Protein AF-A0A3D5EKR5-F1 (afdb_monomer_lite)

Secondary structure (DSSP, 8-state):
--HHHHHHHHHHHHHTTTT-TT-S-EEEEEETTHHHHHHHHHHT-SS--SSEEEEEEES--SSBS-TTGGGHHHHTTT-SEEE------SSS-SSEEHHHHHHHHHHHTTTTSGGG---S-EEEEEETT-SSB-HHHHHHHHHH---S-EEEEEEE---S-HHHHHHHHGGGTTTTGGGEEEEETTTTT--TTB----TTTTTS-TT-TTTSTT-S--B-GGG--TT--HHHHHHHH--TTSEEEE---HHHHHHHTTTSEEEE--S-TTHHHHHHHHHHHHTT--

pLDDT: mean 89.74, std 10.97, range [46.72, 98.75]

Structure (mmCIF, N/CA/C/O backbone):
data_AF-A0A3D5EKR5-F1
#
_entry.id   AF-A0A3D5EKR5-F1
#
loop_
_atom_site.group_PDB
_atom_site.id
_atom_site.type_symbol
_atom_site.label_atom_id
_atom_site.label_alt_id
_atom_site.label_comp_id
_atom_site.label_asym_id
_atom_site.label_entity_id
_atom_site.label_seq_id
_atom_site.pdbx_PDB_ins_code
_atom_site.Cartn_x
_atom_site.Cartn_y
_atom_site.Cartn_z
_atom_site.occupancy
_atom_site.B_iso_or_equiv
_atom_site.auth_seq_id
_atom_site.auth_comp_id
_atom_site.auth_asym_id
_atom_site.auth_atom_id
_atom_site.pdbx_PDB_model_num
ATOM 1 N N . MET A 1 1 ? -18.867 -7.381 -10.997 1.00 87.69 1 MET A N 1
ATOM 2 C CA . MET A 1 1 ? -18.735 -7.545 -9.533 1.00 87.69 1 MET A CA 1
ATOM 3 C C . MET A 1 1 ? -18.694 -6.151 -8.934 1.00 87.69 1 MET A C 1
ATOM 5 O O . MET A 1 1 ? -17.881 -5.362 -9.387 1.00 87.69 1 MET A O 1
ATOM 9 N N . THR A 1 2 ? -19.575 -5.831 -7.990 1.00 95.81 2 THR A N 1
ATOM 10 C CA . THR A 1 2 ? -19.690 -4.485 -7.395 1.00 95.81 2 THR A CA 1
ATOM 11 C C . THR A 1 2 ? -18.919 -4.373 -6.083 1.00 95.81 2 THR A C 1
ATOM 13 O O . THR A 1 2 ? -18.703 -5.380 -5.404 1.00 95.81 2 THR A O 1
ATOM 16 N N . TYR A 1 3 ? -18.602 -3.151 -5.646 1.00 95.69 3 TYR A N 1
ATOM 17 C CA . TYR A 1 3 ? -17.949 -2.944 -4.348 1.00 95.69 3 TYR A CA 1
ATOM 18 C C . TYR A 1 3 ? -18.797 -3.445 -3.172 1.00 95.69 3 TYR A C 1
ATOM 20 O O . TYR A 1 3 ? -18.264 -3.858 -2.145 1.00 95.69 3 TYR A O 1
ATOM 28 N N . LYS A 1 4 ? -20.128 -3.465 -3.322 1.00 96.38 4 LYS A N 1
ATOM 29 C CA . LYS A 1 4 ? -21.042 -4.025 -2.316 1.00 96.38 4 LYS A CA 1
ATOM 30 C C . LYS A 1 4 ? -20.865 -5.535 -2.160 1.00 96.38 4 LYS A C 1
ATOM 32 O O . LYS A 1 4 ? -20.969 -6.035 -1.045 1.00 96.38 4 LYS A O 1
ATOM 37 N N . GLN A 1 5 ? -20.584 -6.250 -3.251 1.00 97.06 5 GLN A N 1
ATOM 38 C CA . GLN A 1 5 ? -20.297 -7.688 -3.208 1.00 97.06 5 GLN A CA 1
ATOM 39 C C . GLN A 1 5 ? -18.931 -7.959 -2.565 1.00 97.06 5 GLN A C 1
ATOM 41 O O . GLN A 1 5 ? -18.813 -8.880 -1.757 1.00 97.06 5 GLN A O 1
ATOM 46 N N . TRP A 1 6 ? -17.927 -7.117 -2.841 1.00 97.44 6 TRP A N 1
ATOM 47 C CA . TRP A 1 6 ? -16.639 -7.171 -2.141 1.00 97.44 6 TRP A CA 1
ATOM 48 C C . TRP A 1 6 ? -16.824 -6.966 -0.633 1.00 97.44 6 TRP A C 1
ATOM 50 O O . TRP A 1 6 ? -16.394 -7.803 0.153 1.00 97.44 6 TRP A O 1
ATOM 60 N N . LEU A 1 7 ? -17.566 -5.927 -0.230 1.00 96.50 7 LEU A N 1
ATOM 61 C CA . LEU A 1 7 ? -17.873 -5.657 1.178 1.00 96.50 7 LEU A CA 1
ATOM 62 C C . LEU A 1 7 ? -18.640 -6.794 1.852 1.00 96.50 7 LEU A C 1
ATOM 64 O O . LEU A 1 7 ? -18.353 -7.116 3.000 1.00 96.50 7 LEU A O 1
ATOM 68 N N . ALA A 1 8 ? -19.615 -7.398 1.169 1.00 95.88 8 ALA A N 1
ATOM 69 C CA . ALA A 1 8 ? -20.355 -8.539 1.705 1.00 95.88 8 ALA A CA 1
ATOM 70 C C . ALA A 1 8 ? -19.428 -9.734 1.980 1.00 95.88 8 ALA A C 1
ATOM 72 O O . ALA A 1 8 ? -19.541 -10.367 3.026 1.00 95.88 8 ALA A O 1
ATOM 73 N N . THR A 1 9 ? -18.474 -9.986 1.081 1.00 96.19 9 THR A N 1
ATOM 74 C CA . THR A 1 9 ? -17.482 -11.059 1.231 1.00 96.19 9 THR A CA 1
ATOM 75 C C . THR A 1 9 ? -16.519 -10.768 2.383 1.00 96.19 9 THR A C 1
ATOM 77 O O . THR A 1 9 ? -16.304 -11.627 3.232 1.00 96.19 9 THR A O 1
ATOM 80 N N . THR A 1 10 ? -16.002 -9.537 2.478 1.00 95.56 10 THR A N 1
ATOM 81 C CA . THR A 1 10 ? -15.150 -9.104 3.598 1.00 95.56 10 THR A CA 1
ATOM 82 C C . THR A 1 10 ? -15.876 -9.221 4.938 1.00 95.56 10 THR A C 1
ATOM 84 O O . THR A 1 10 ? -15.324 -9.767 5.886 1.00 95.56 10 THR A O 1
ATOM 87 N N . ARG A 1 11 ? -17.135 -8.770 5.006 1.00 94.06 11 ARG A N 1
ATOM 88 C CA . ARG A 1 11 ? -17.987 -8.890 6.199 1.00 94.06 11 ARG A CA 1
ATOM 89 C C . ARG A 1 11 ? -18.140 -10.332 6.645 1.00 94.06 11 ARG A C 1
ATOM 91 O O . ARG A 1 11 ? -18.016 -10.605 7.830 1.00 94.06 11 ARG A O 1
ATOM 98 N N . TYR A 1 12 ? -18.434 -11.226 5.704 1.00 94.00 12 TYR A N 1
ATOM 99 C CA . TYR A 1 12 ? -18.581 -12.644 5.998 1.00 94.00 12 TYR A CA 1
ATOM 100 C C . TYR A 1 12 ? -17.285 -13.223 6.573 1.00 94.00 12 TYR A C 1
ATOM 102 O O . TYR A 1 12 ? -17.325 -13.814 7.645 1.00 94.00 12 TYR A O 1
ATOM 110 N N . GLY A 1 13 ? -16.148 -12.979 5.911 1.00 93.50 13 GLY A N 1
ATOM 111 C CA . GLY A 1 13 ? -14.856 -13.511 6.345 1.00 93.50 13 GLY A CA 1
ATOM 112 C C . GLY A 1 13 ? -14.389 -12.987 7.703 1.00 93.50 13 GLY A C 1
ATOM 113 O O . GLY A 1 13 ? -13.784 -13.735 8.455 1.00 93.50 13 GLY A O 1
ATOM 114 N N . ILE A 1 14 ? -14.676 -11.728 8.049 1.00 93.75 14 ILE A N 1
ATOM 115 C CA . ILE A 1 14 ? -14.326 -11.185 9.372 1.00 93.75 14 ILE A CA 1
ATOM 116 C C . ILE A 1 14 ? -15.263 -11.754 10.445 1.00 93.75 14 ILE A C 1
ATOM 118 O O . ILE A 1 14 ? -14.805 -12.271 11.461 1.00 93.75 14 ILE A O 1
ATOM 122 N N . ARG A 1 15 ? -16.579 -11.718 10.206 1.00 91.62 15 ARG A N 1
ATOM 123 C CA . ARG A 1 15 ? -17.581 -12.140 11.197 1.00 91.62 15 ARG A CA 1
ATOM 124 C C . ARG A 1 15 ? -17.583 -13.629 11.476 1.00 91.62 15 ARG A C 1
ATOM 126 O O . ARG A 1 15 ? -17.973 -14.020 12.568 1.00 91.62 15 ARG A O 1
ATOM 133 N N . SER A 1 16 ? -17.156 -14.462 10.529 1.00 92.38 16 SER A N 1
ATOM 134 C CA . SER A 1 16 ? -17.080 -15.903 10.766 1.00 92.38 16 SER A CA 1
ATOM 135 C C . SER A 1 16 ? -16.150 -16.263 11.926 1.00 92.38 16 SER A C 1
ATOM 137 O O . SER A 1 16 ? -16.346 -17.310 12.525 1.00 92.38 16 SER A O 1
ATOM 139 N N . PHE A 1 17 ? -15.178 -15.410 12.274 1.00 93.19 17 PHE A N 1
ATOM 140 C CA . PHE A 1 17 ? -14.273 -15.646 13.403 1.00 93.19 17 PHE A CA 1
ATOM 141 C C . PHE A 1 17 ? -14.880 -15.309 14.772 1.00 93.19 17 PHE A C 1
ATOM 143 O O . PHE A 1 17 ? -14.448 -15.877 15.777 1.00 93.19 17 PHE A O 1
ATOM 150 N N . ASP A 1 18 ? -15.892 -14.434 14.837 1.00 87.62 18 ASP A N 1
ATOM 151 C CA . ASP A 1 18 ? -16.553 -14.090 16.106 1.00 87.62 18 ASP A CA 1
ATOM 152 C C . ASP A 1 18 ? -17.210 -15.322 16.758 1.00 87.62 18 ASP A C 1
ATOM 154 O O . ASP A 1 18 ? -17.247 -15.408 17.985 1.00 87.62 18 ASP A O 1
ATOM 158 N N . GLU A 1 19 ? -17.623 -16.304 15.951 1.00 86.81 19 GLU A N 1
ATOM 159 C CA . GLU A 1 19 ? -18.298 -17.538 16.383 1.00 86.81 19 GLU A CA 1
ATOM 160 C C . GLU A 1 19 ? -17.344 -18.734 16.616 1.00 86.81 19 GLU A C 1
ATOM 162 O O . GLU A 1 19 ? -17.805 -19.814 16.972 1.00 86.81 19 GLU A O 1
ATOM 167 N N . ILE A 1 20 ? -16.030 -18.586 16.393 1.00 93.06 20 ILE A N 1
ATOM 168 C CA . ILE A 1 20 ? -15.040 -19.670 16.576 1.00 93.06 20 ILE A CA 1
ATOM 169 C C . ILE A 1 20 ? -14.396 -19.542 17.956 1.00 93.06 20 ILE A C 1
ATOM 171 O O . ILE A 1 20 ? -13.564 -18.656 18.145 1.00 93.06 20 ILE A O 1
ATOM 175 N N . ASP A 1 21 ? -14.769 -20.387 18.916 1.00 92.19 21 ASP A N 1
ATOM 176 C CA . ASP A 1 21 ? -14.337 -20.286 20.322 1.00 92.19 21 ASP A CA 1
ATOM 177 C C . ASP A 1 21 ? -12.811 -20.288 20.509 1.00 92.19 21 ASP A C 1
ATOM 179 O O . ASP A 1 21 ? -12.310 -19.607 21.396 1.00 92.19 21 ASP A O 1
ATOM 183 N N . GLU A 1 22 ? -12.059 -20.971 19.644 1.00 95.69 22 GLU A N 1
ATOM 184 C CA . GLU A 1 22 ? -10.591 -21.039 19.687 1.00 95.69 22 GLU A CA 1
ATOM 185 C C . GLU A 1 22 ? -9.895 -19.744 19.240 1.00 95.69 22 GLU A C 1
ATOM 187 O O . GLU A 1 22 ? -8.672 -19.625 19.327 1.00 95.69 22 GLU A O 1
ATOM 192 N N . VAL A 1 23 ? -10.652 -18.778 18.718 1.00 94.88 23 VAL A N 1
ATOM 193 C CA . VAL A 1 23 ? -10.136 -17.461 18.350 1.00 94.88 23 VAL A CA 1
ATOM 194 C C . VAL A 1 23 ? -10.430 -16.495 19.485 1.00 94.88 23 VAL A C 1
ATOM 196 O O . VAL A 1 23 ? -11.584 -16.132 19.706 1.00 94.88 23 VAL A O 1
ATOM 199 N N . ASP A 1 24 ? -9.381 -16.029 20.157 1.00 92.75 24 ASP A N 1
ATOM 200 C CA . ASP A 1 24 ? -9.483 -15.009 21.208 1.00 92.75 24 ASP A CA 1
ATOM 201 C C . ASP A 1 24 ? -9.416 -13.583 20.633 1.00 92.75 24 ASP A C 1
ATOM 203 O O . ASP A 1 24 ? -10.168 -12.686 21.030 1.00 92.75 24 ASP A O 1
ATOM 207 N N . SER A 1 25 ? -8.539 -13.392 19.643 1.00 94.25 25 SER A N 1
ATOM 208 C CA . SER A 1 25 ? -8.232 -12.099 19.029 1.00 94.25 25 SER A CA 1
ATOM 209 C C . SER A 1 25 ? -8.033 -12.237 17.522 1.00 94.25 25 SER A C 1
ATOM 211 O O . SER A 1 25 ? -7.351 -13.138 17.040 1.00 94.25 25 SER A O 1
ATOM 213 N N . LEU A 1 26 ? -8.608 -11.299 16.774 1.00 95.62 26 LEU A N 1
ATOM 214 C CA . LEU A 1 26 ? -8.513 -11.185 15.327 1.00 95.62 26 LEU A CA 1
ATOM 215 C C . LEU A 1 26 ? -7.812 -9.875 14.959 1.00 95.62 26 LEU A C 1
ATOM 217 O O . LEU A 1 26 ? -8.276 -8.784 15.300 1.00 95.62 26 LEU A O 1
ATOM 221 N N . TYR A 1 27 ? -6.734 -9.987 14.189 1.00 96.56 27 TYR A N 1
ATOM 222 C CA . TYR A 1 27 ? -6.044 -8.862 13.564 1.00 96.56 27 TYR A CA 1
ATOM 223 C C . TYR A 1 27 ? -6.192 -8.988 12.052 1.00 96.56 27 TYR A C 1
ATOM 225 O O . TYR A 1 27 ? -5.860 -10.023 11.475 1.00 96.56 27 TYR A O 1
ATOM 233 N N . VAL A 1 28 ? -6.705 -7.947 11.397 1.00 97.56 28 VAL A N 1
ATOM 234 C CA . VAL A 1 28 ? -6.960 -7.996 9.952 1.00 97.56 28 VAL A CA 1
ATOM 235 C C . VAL A 1 28 ? -5.833 -7.295 9.209 1.00 97.56 28 VAL A C 1
ATOM 237 O O . VAL A 1 28 ? -5.688 -6.072 9.278 1.00 97.56 28 VAL A O 1
ATOM 240 N N . MET A 1 29 ? -5.053 -8.074 8.462 1.00 98.06 29 MET A N 1
ATOM 241 C CA . MET A 1 29 ? -4.091 -7.545 7.503 1.00 98.06 29 MET A CA 1
ATOM 242 C C . MET A 1 29 ? -4.763 -7.334 6.146 1.00 98.06 29 MET A C 1
ATOM 244 O O . MET A 1 29 ? -5.507 -8.180 5.656 1.00 98.06 29 MET A O 1
ATOM 248 N N . THR A 1 30 ? -4.499 -6.191 5.524 1.00 98.19 30 THR A N 1
ATOM 249 C CA . THR A 1 30 ? -5.056 -5.819 4.226 1.00 98.19 30 THR A CA 1
ATOM 250 C C . THR A 1 30 ? -3.964 -5.348 3.284 1.00 98.19 30 THR A C 1
ATOM 252 O O . THR A 1 30 ? -2.972 -4.756 3.707 1.00 98.19 30 THR A O 1
ATOM 255 N N . PHE A 1 31 ? -4.183 -5.568 1.991 1.00 97.81 31 PHE A N 1
ATOM 256 C CA . PHE A 1 31 ? -3.371 -5.004 0.924 1.00 97.81 31 PHE A CA 1
ATOM 257 C C . PHE A 1 31 ? -4.252 -4.162 -0.001 1.00 97.81 31 PHE A C 1
ATOM 259 O O . PHE A 1 31 ? -5.322 -4.617 -0.421 1.00 97.81 31 PHE A O 1
ATOM 266 N N . SER A 1 32 ? -3.813 -2.947 -0.335 1.00 96.88 32 SER A N 1
ATOM 267 C CA . SER A 1 32 ? -4.468 -2.083 -1.324 1.00 96.88 32 SER A CA 1
ATOM 268 C C . SER A 1 32 ? -5.970 -1.895 -1.057 1.00 96.88 32 SER A C 1
ATOM 270 O O . SER A 1 32 ? -6.351 -1.323 -0.032 1.00 96.88 32 SER A O 1
ATOM 272 N N . THR A 1 33 ? -6.837 -2.395 -1.945 1.00 97.31 33 THR A N 1
ATOM 273 C CA . THR A 1 33 ? -8.308 -2.321 -1.852 1.00 97.31 33 THR A CA 1
ATOM 274 C C . THR A 1 33 ? -8.875 -3.021 -0.608 1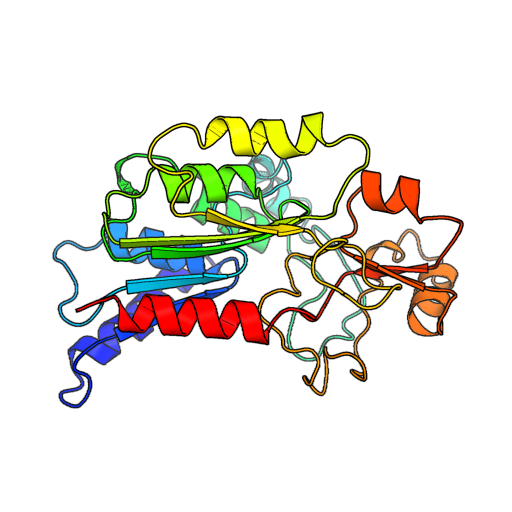.00 97.31 33 THR A C 1
ATOM 276 O O . THR A 1 33 ? -9.999 -2.735 -0.202 1.00 97.31 33 THR A O 1
ATOM 279 N N . GLY A 1 34 ? -8.108 -3.878 0.071 1.00 98.06 34 GLY A N 1
ATOM 280 C CA . GLY A 1 34 ? -8.514 -4.436 1.361 1.00 98.06 34 GLY A CA 1
ATOM 281 C C . GLY A 1 34 ? -8.719 -3.368 2.446 1.00 98.06 34 GLY A C 1
ATOM 282 O O . GLY A 1 34 ? -9.663 -3.472 3.228 1.00 98.06 34 GLY A O 1
ATOM 283 N N . ALA A 1 35 ? -7.903 -2.309 2.458 1.00 98.31 35 ALA A N 1
ATOM 284 C CA . ALA A 1 35 ? -8.009 -1.227 3.437 1.00 98.31 35 ALA A CA 1
ATOM 285 C C . ALA A 1 35 ? -9.382 -0.526 3.394 1.00 98.31 35 ALA A C 1
ATOM 287 O O . ALA A 1 35 ? -10.085 -0.527 4.407 1.00 98.31 35 ALA A O 1
ATOM 288 N N . PRO A 1 36 ? -9.846 0.013 2.248 1.00 98.12 36 PRO A N 1
ATOM 289 C CA . PRO A 1 36 ? -11.154 0.648 2.189 1.00 98.12 36 PRO A CA 1
ATOM 290 C C . PRO A 1 36 ? -12.316 -0.329 2.437 1.00 98.12 36 PRO A C 1
ATOM 292 O O . PRO A 1 36 ? -13.359 0.101 2.934 1.00 98.12 36 PRO A O 1
ATOM 295 N N . LEU A 1 37 ? -12.157 -1.632 2.162 1.00 98.38 37 LEU A N 1
ATOM 296 C CA . LEU A 1 37 ? -13.153 -2.648 2.529 1.00 98.38 37 LEU A CA 1
ATOM 297 C C . LEU A 1 37 ? -13.278 -2.797 4.051 1.00 98.38 37 LEU A C 1
ATOM 299 O O . LEU A 1 37 ? -14.391 -2.745 4.575 1.00 98.38 37 LEU A O 1
ATOM 303 N N . LEU A 1 38 ? -12.152 -2.912 4.761 1.00 97.69 38 LEU A N 1
ATOM 304 C CA . LEU A 1 38 ? -12.123 -3.000 6.222 1.00 97.69 38 LEU A CA 1
ATOM 305 C C . LEU A 1 38 ? -12.661 -1.723 6.885 1.00 97.69 38 LEU A C 1
ATOM 307 O O . LEU A 1 38 ? -13.450 -1.795 7.825 1.00 97.69 38 LEU A O 1
ATOM 311 N N . ILE A 1 39 ? -12.295 -0.550 6.365 1.00 97.75 39 ILE A N 1
ATOM 312 C CA . ILE A 1 39 ? -12.763 0.737 6.896 1.00 97.75 39 ILE A CA 1
ATOM 313 C C . ILE A 1 39 ? -14.285 0.866 6.757 1.00 97.75 39 ILE A C 1
ATOM 315 O O . ILE A 1 39 ? -14.969 1.209 7.720 1.00 97.75 39 ILE A O 1
ATOM 319 N N . ASN A 1 40 ? -14.839 0.565 5.577 1.00 97.06 40 ASN A N 1
ATOM 320 C CA . ASN A 1 40 ? -16.290 0.583 5.366 1.00 97.06 40 ASN A CA 1
ATOM 321 C C . ASN A 1 40 ? -17.012 -0.488 6.198 1.00 97.06 40 ASN A C 1
ATOM 323 O O . ASN A 1 40 ? -18.138 -0.258 6.631 1.00 97.06 40 ASN A O 1
ATOM 327 N N . HIS A 1 41 ? -16.394 -1.655 6.415 1.00 95.19 41 HIS A N 1
ATOM 328 C CA . HIS A 1 41 ? -16.927 -2.685 7.309 1.00 95.19 41 HIS A CA 1
ATOM 329 C C . HIS A 1 41 ? -17.099 -2.141 8.727 1.00 95.19 41 HIS A C 1
ATOM 331 O O . HIS A 1 41 ? -18.224 -2.107 9.222 1.00 95.19 41 HIS A O 1
ATOM 337 N N . ILE A 1 42 ? -16.018 -1.625 9.318 1.00 94.19 42 ILE A N 1
ATOM 338 C CA . ILE A 1 42 ? -16.009 -1.093 10.687 1.00 94.19 42 ILE A CA 1
ATOM 339 C C . ILE A 1 42 ? -16.950 0.109 10.828 1.00 94.19 42 ILE A C 1
ATOM 341 O O . ILE A 1 42 ? -17.707 0.187 11.792 1.00 94.19 42 ILE A O 1
ATOM 345 N N . ALA A 1 43 ? -16.960 1.028 9.859 1.00 92.88 43 ALA A N 1
ATOM 346 C CA . ALA A 1 43 ? -17.799 2.228 9.904 1.00 92.88 43 ALA A CA 1
ATOM 347 C C . ALA A 1 43 ? -19.312 1.944 9.808 1.00 92.88 43 ALA A C 1
ATOM 349 O O . ALA A 1 43 ? -20.122 2.804 10.165 1.00 92.88 43 ALA A O 1
ATOM 350 N N . ASP A 1 44 ? -19.701 0.768 9.307 1.00 89.69 44 ASP A N 1
ATOM 351 C CA . ASP A 1 44 ? -21.097 0.325 9.219 1.00 89.69 44 ASP A CA 1
ATOM 352 C C . ASP A 1 44 ? -21.495 -0.629 10.365 1.00 89.69 44 ASP A C 1
ATOM 354 O O . ASP A 1 44 ? -22.647 -1.078 10.425 1.00 89.69 44 ASP A O 1
ATOM 358 N N . LEU A 1 45 ? -20.578 -0.946 11.287 1.00 84.69 45 LEU A N 1
ATOM 359 C CA . LEU A 1 45 ? -20.891 -1.754 12.461 1.00 84.69 45 LEU A CA 1
ATOM 360 C C . LEU A 1 45 ? -21.879 -1.019 13.376 1.00 84.69 45 LEU A C 1
ATOM 362 O O . LEU A 1 45 ? -21.656 0.115 13.793 1.00 84.69 45 LEU A O 1
ATOM 366 N N . LYS A 1 46 ? -22.975 -1.700 13.732 1.00 79.69 46 LYS A N 1
ATOM 367 C CA . LYS A 1 46 ? -23.921 -1.223 14.758 1.00 79.69 46 LYS A CA 1
ATOM 368 C C . LYS A 1 46 ? -23.351 -1.357 16.174 1.00 79.69 46 LYS A C 1
ATOM 370 O O . LYS A 1 46 ? -23.739 -0.607 17.062 1.00 79.69 46 LYS A O 1
ATOM 375 N N . SER A 1 47 ? -22.453 -2.318 16.367 1.00 75.44 47 SER A N 1
ATOM 376 C CA . SER A 1 47 ? -21.745 -2.616 17.611 1.00 75.44 47 SER A CA 1
ATOM 377 C C . SER A 1 47 ? -20.332 -3.107 17.276 1.00 75.44 47 SER A C 1
ATOM 379 O O . SER A 1 47 ? -20.183 -3.765 16.243 1.00 75.44 47 SER A O 1
ATOM 381 N N . PRO A 1 48 ? -19.313 -2.833 18.111 1.00 77.38 48 PRO A N 1
ATOM 382 C CA . PRO A 1 48 ? -17.963 -3.357 17.904 1.00 77.38 48 PRO A CA 1
ATOM 383 C C . PRO A 1 48 ? -17.955 -4.889 17.805 1.00 77.38 48 PRO A C 1
ATOM 385 O O . PRO A 1 48 ? -18.666 -5.558 18.557 1.00 77.38 48 PRO A O 1
ATOM 388 N N . GLU A 1 49 ? -17.156 -5.435 16.889 1.00 84.31 49 GLU A N 1
ATOM 389 C CA . GLU A 1 49 ? -16.870 -6.875 16.841 1.00 84.31 49 GLU A CA 1
ATOM 390 C C . GLU A 1 49 ? -15.977 -7.238 18.027 1.00 84.31 49 GLU A C 1
ATOM 392 O O . GLU A 1 49 ? -15.035 -6.513 18.349 1.00 84.31 49 GLU A O 1
ATOM 397 N N . LYS A 1 50 ? -16.308 -8.325 18.730 1.00 84.25 50 LYS A N 1
ATOM 398 C CA . LYS A 1 50 ? -15.702 -8.622 20.038 1.00 84.25 50 LYS A CA 1
ATOM 399 C C . LYS A 1 50 ? -14.229 -9.001 19.903 1.00 84.25 50 LYS A C 1
ATOM 401 O O . LYS A 1 50 ? -13.411 -8.626 20.752 1.00 84.25 50 LYS A O 1
ATOM 406 N N . LYS A 1 51 ? -13.910 -9.745 18.843 1.00 93.44 51 LYS A N 1
ATOM 407 C CA . LYS A 1 51 ? -12.579 -10.313 18.628 1.00 93.44 51 LYS A CA 1
ATOM 408 C C . LYS A 1 51 ? -11.695 -9.444 17.751 1.00 93.44 51 LYS A C 1
ATOM 410 O O . LYS A 1 51 ? -10.485 -9.587 17.820 1.00 93.44 51 LYS A O 1
ATOM 415 N N . LEU A 1 52 ? -12.247 -8.518 16.968 1.00 94.62 52 LEU A N 1
ATOM 416 C CA . LEU A 1 52 ? -11.451 -7.632 16.119 1.00 94.62 52 LEU A CA 1
ATOM 417 C C . LEU A 1 52 ? -10.649 -6.628 16.970 1.00 94.62 52 LEU A C 1
ATOM 419 O O . LEU A 1 52 ? -11.211 -5.671 17.501 1.00 94.62 52 LEU A O 1
ATOM 423 N N . LYS A 1 53 ? -9.334 -6.844 17.091 1.00 95.50 53 LYS A N 1
ATOM 424 C CA . LYS A 1 53 ? -8.443 -6.061 17.967 1.00 95.50 53 LYS A CA 1
ATOM 425 C C . LYS A 1 53 ? -7.612 -5.009 17.251 1.00 95.50 53 LYS A C 1
ATOM 427 O O . LYS A 1 53 ? -7.189 -4.049 17.879 1.00 95.50 53 LYS A O 1
ATOM 432 N N . GLY A 1 54 ? -7.377 -5.144 15.950 1.00 96.31 54 GLY A N 1
ATOM 433 C CA . GLY A 1 54 ? -6.539 -4.192 15.228 1.00 96.31 54 GLY A CA 1
ATOM 434 C C . GLY A 1 54 ? -6.434 -4.478 13.740 1.00 96.31 54 GLY A C 1
ATOM 435 O O . GLY A 1 54 ? -6.936 -5.489 13.240 1.00 96.31 54 GLY A O 1
ATOM 436 N N . ALA A 1 55 ? -5.778 -3.564 13.030 1.00 98.19 55 ALA A N 1
ATOM 437 C CA . ALA A 1 55 ? -5.587 -3.666 11.593 1.00 98.19 55 ALA A CA 1
ATOM 438 C C . ALA A 1 55 ? -4.166 -3.325 11.158 1.00 98.19 55 ALA A C 1
ATOM 440 O O . ALA A 1 55 ? -3.545 -2.393 11.669 1.00 98.19 55 ALA A O 1
ATOM 441 N N . VAL A 1 56 ? -3.709 -4.046 10.137 1.00 98.69 56 VAL A N 1
ATOM 442 C CA . VAL A 1 56 ? -2.472 -3.777 9.405 1.00 98.69 56 VAL A CA 1
ATOM 443 C C . VAL A 1 56 ? -2.850 -3.494 7.956 1.00 98.69 56 VAL A C 1
ATOM 445 O O . VAL A 1 56 ? -3.450 -4.333 7.290 1.00 98.69 56 VAL A O 1
ATOM 448 N N . MET A 1 57 ? -2.545 -2.305 7.446 1.00 98.69 57 MET A N 1
ATOM 449 C CA . MET A 1 57 ? -2.868 -1.921 6.071 1.00 98.69 57 MET A CA 1
ATOM 450 C C . MET A 1 57 ? -1.591 -1.659 5.279 1.00 98.69 57 MET A C 1
ATOM 452 O O . MET A 1 57 ? -0.894 -0.674 5.506 1.00 98.69 57 MET A O 1
ATOM 456 N N . ILE A 1 58 ? -1.294 -2.532 4.324 1.00 98.69 58 ILE A N 1
ATOM 457 C CA . ILE A 1 58 ? -0.137 -2.410 3.438 1.00 98.69 58 ILE A CA 1
ATOM 458 C C . ILE A 1 58 ? -0.607 -1.802 2.114 1.00 98.69 58 ILE A C 1
ATOM 460 O O . ILE A 1 58 ? -1.592 -2.250 1.521 1.00 98.69 58 ILE A O 1
ATOM 464 N N . SER A 1 59 ? 0.075 -0.754 1.656 1.00 97.81 59 SER A N 1
ATOM 465 C CA . SER A 1 59 ? -0.286 0.014 0.458 1.00 97.81 59 SER A CA 1
ATOM 466 C C . SER A 1 59 ? -1.740 0.519 0.494 1.00 97.81 59 SER A C 1
ATOM 468 O O . SER A 1 59 ? -2.479 0.392 -0.481 1.00 97.81 59 SER A O 1
ATOM 470 N N . ALA A 1 60 ? -2.183 1.041 1.645 1.00 97.81 60 ALA A N 1
ATOM 471 C CA . ALA A 1 60 ? -3.586 1.361 1.923 1.00 97.81 60 ALA A CA 1
ATOM 472 C C . ALA A 1 60 ? -4.234 2.276 0.861 1.00 97.81 60 ALA A C 1
ATOM 474 O O . ALA A 1 60 ? -3.909 3.458 0.731 1.00 97.81 60 ALA A O 1
ATOM 475 N N . ALA A 1 61 ? -5.223 1.746 0.136 1.00 96.69 61 ALA A N 1
ATOM 476 C CA . ALA A 1 61 ? -5.857 2.426 -0.989 1.00 96.69 61 ALA A CA 1
ATOM 477 C C . ALA A 1 61 ? -6.992 3.378 -0.556 1.00 96.69 61 ALA A C 1
ATOM 479 O O . ALA A 1 61 ? -8.154 3.185 -0.912 1.00 96.69 61 ALA A O 1
ATOM 480 N N . ILE A 1 62 ? -6.662 4.412 0.226 1.00 96.81 62 ILE A N 1
ATOM 481 C CA . ILE A 1 62 ? -7.641 5.394 0.737 1.00 96.81 62 ILE A CA 1
ATOM 482 C C . ILE A 1 62 ? -8.244 6.243 -0.389 1.00 96.81 62 ILE A C 1
ATOM 484 O O . ILE A 1 62 ? -9.422 6.589 -0.354 1.00 96.81 62 ILE A O 1
ATOM 488 N N . LYS A 1 63 ? -7.438 6.583 -1.397 1.00 94.06 63 LYS A N 1
ATOM 489 C CA . LYS A 1 63 ? -7.849 7.345 -2.578 1.00 94.06 63 LYS A CA 1
ATOM 490 C C . LYS A 1 63 ? -6.953 6.969 -3.755 1.00 94.06 63 LYS A C 1
ATOM 492 O O . LYS A 1 63 ? -5.758 6.756 -3.565 1.00 94.06 63 LYS A O 1
ATOM 497 N N . ALA A 1 64 ? -7.506 6.933 -4.967 1.00 89.19 64 ALA A N 1
ATOM 498 C CA . ALA A 1 64 ? -6.703 6.808 -6.186 1.00 89.19 64 ALA A CA 1
ATOM 499 C C . ALA A 1 64 ? -5.701 7.970 -6.312 1.00 89.19 64 ALA A C 1
ATOM 501 O O . ALA A 1 64 ? -6.018 9.103 -5.935 1.00 89.19 64 ALA A O 1
ATOM 502 N N . LYS A 1 65 ? -4.527 7.712 -6.900 1.00 84.19 65 LYS A N 1
ATOM 503 C CA . LYS A 1 65 ? -3.574 8.776 -7.253 1.00 84.19 65 LYS A CA 1
ATOM 504 C C . LYS A 1 65 ? -4.149 9.704 -8.328 1.00 84.19 65 LYS A C 1
ATOM 506 O O . LYS A 1 65 ? -4.052 10.927 -8.223 1.00 84.19 65 LYS A O 1
ATOM 511 N N . ASN A 1 66 ? -4.807 9.123 -9.333 1.00 83.31 66 ASN A N 1
ATOM 512 C CA . ASN A 1 66 ? -5.371 9.859 -10.460 1.00 83.31 66 ASN A CA 1
ATOM 513 C C . ASN A 1 66 ? -6.516 10.797 -10.023 1.00 83.31 66 ASN A C 1
ATOM 515 O O . ASN A 1 66 ? -7.558 10.361 -9.524 1.00 83.31 66 ASN A O 1
ATOM 519 N N . ARG A 1 67 ? -6.352 12.100 -10.286 1.00 74.44 67 ARG A N 1
ATOM 520 C CA . ARG A 1 67 ? -7.336 13.152 -9.966 1.00 74.44 67 ARG A CA 1
ATOM 521 C C . ARG A 1 67 ? -8.642 13.029 -10.755 1.00 74.44 67 ARG A C 1
ATOM 523 O O . ARG A 1 67 ? -9.654 13.564 -10.315 1.00 74.44 67 ARG A O 1
ATOM 530 N N . LEU A 1 68 ? -8.633 12.314 -11.878 1.00 77.12 68 LEU A N 1
ATOM 531 C CA . LEU A 1 68 ? -9.792 12.055 -12.734 1.00 77.12 68 LEU A CA 1
ATOM 532 C C . LEU A 1 68 ? -10.527 10.754 -12.386 1.00 77.12 68 LEU A C 1
ATOM 534 O O . LEU A 1 68 ? -11.505 10.419 -13.049 1.00 77.12 68 LEU A O 1
ATOM 538 N N . ALA A 1 69 ? -10.126 10.033 -11.331 1.00 74.81 69 ALA A N 1
ATOM 539 C CA . ALA A 1 69 ? -10.772 8.776 -10.934 1.00 74.81 69 ALA A CA 1
ATOM 540 C C . ALA A 1 69 ? -12.296 8.904 -10.711 1.00 74.81 69 ALA A C 1
ATOM 542 O O . ALA A 1 69 ? -13.032 7.936 -10.889 1.00 74.81 69 ALA A O 1
ATOM 543 N N . PHE A 1 70 ? -12.789 10.105 -10.388 1.00 79.31 70 PHE A N 1
ATOM 544 C CA . PHE A 1 70 ? -14.221 10.386 -10.242 1.00 79.31 70 PHE A CA 1
ATOM 545 C C . PHE A 1 70 ? -15.032 10.253 -11.541 1.00 79.31 70 PHE A C 1
ATOM 547 O O . PHE A 1 70 ? -16.254 10.138 -11.473 1.00 79.31 70 PHE A O 1
ATOM 554 N N . LEU A 1 71 ? -14.380 10.264 -12.708 1.00 78.56 71 LEU A N 1
ATOM 555 C CA . LEU A 1 71 ? -15.026 10.080 -14.009 1.00 78.56 71 LEU A CA 1
ATOM 556 C C . LEU A 1 71 ? -15.265 8.603 -14.343 1.00 78.56 71 LEU A C 1
ATOM 558 O O . LEU A 1 71 ? -16.143 8.303 -15.152 1.00 78.56 71 LEU A O 1
ATOM 562 N N . ALA A 1 72 ? -14.547 7.671 -13.702 1.00 81.81 72 ALA A N 1
ATOM 563 C CA . ALA A 1 72 ? -14.652 6.237 -13.984 1.00 81.81 72 ALA A CA 1
ATOM 564 C C . ALA A 1 72 ? -16.097 5.686 -13.922 1.00 81.81 72 ALA A C 1
ATOM 566 O O . ALA A 1 72 ? -16.478 4.930 -14.819 1.00 81.81 72 ALA A O 1
ATOM 567 N N . PRO A 1 73 ? -16.960 6.090 -12.959 1.00 81.69 73 PRO A N 1
ATOM 568 C CA . PRO A 1 73 ? -18.359 5.665 -12.925 1.00 81.69 73 PRO A CA 1
ATOM 569 C C . PRO A 1 73 ? -19.183 6.012 -14.164 1.00 81.69 73 PRO A C 1
ATOM 571 O O . PRO A 1 73 ? -20.124 5.278 -14.458 1.00 81.69 73 PRO A O 1
ATOM 574 N N . ALA A 1 74 ? -18.849 7.097 -14.866 1.00 76.38 74 ALA A N 1
ATOM 575 C CA . ALA A 1 74 ? -19.482 7.464 -16.129 1.00 76.38 74 ALA A CA 1
ATOM 576 C C . ALA A 1 74 ? -18.757 6.821 -17.322 1.00 76.38 74 ALA A C 1
ATOM 578 O O . ALA A 1 74 ? -19.401 6.263 -18.207 1.00 76.38 74 ALA A O 1
ATOM 579 N N . ALA A 1 75 ? -17.420 6.836 -17.315 1.00 78.69 75 ALA A N 1
ATOM 580 C CA . ALA A 1 75 ? -16.596 6.319 -18.406 1.00 78.69 75 ALA A CA 1
ATOM 581 C C . ALA A 1 75 ? -16.810 4.821 -18.674 1.00 78.69 75 ALA A C 1
ATOM 583 O O . ALA A 1 75 ? -16.737 4.399 -19.825 1.00 78.69 75 ALA A O 1
ATOM 584 N N . GLN A 1 76 ? -17.139 4.025 -17.649 1.00 85.88 76 GLN A N 1
ATOM 585 C CA . GLN A 1 76 ? -17.317 2.572 -17.786 1.00 85.88 76 GLN A CA 1
ATOM 586 C C . GLN A 1 76 ? -18.369 2.146 -18.825 1.00 85.88 76 GLN A C 1
ATOM 588 O O . GLN A 1 76 ? -18.307 1.021 -19.309 1.00 85.88 76 GLN A O 1
ATOM 593 N N . TYR A 1 77 ? -19.329 3.014 -19.167 1.00 80.06 77 TYR A N 1
ATOM 594 C CA . TYR A 1 77 ? -20.368 2.709 -20.159 1.00 80.06 77 TYR A CA 1
ATOM 595 C C . TYR A 1 77 ? -19.899 2.874 -21.610 1.00 80.06 77 TYR A C 1
ATOM 597 O O . TYR A 1 77 ? -20.559 2.379 -22.518 1.00 80.06 77 TYR A O 1
ATOM 605 N N . PHE A 1 78 ? -18.770 3.554 -21.828 1.00 86.12 78 PHE A N 1
ATOM 606 C CA . PHE A 1 78 ? -18.240 3.871 -23.158 1.00 86.12 78 PHE A CA 1
ATOM 607 C C . PHE A 1 78 ? -16.833 3.305 -23.378 1.00 86.12 78 PHE A C 1
ATOM 609 O O . PHE A 1 78 ? -16.466 2.987 -24.505 1.00 86.12 78 PHE A O 1
ATOM 616 N N . VAL A 1 79 ? -16.057 3.152 -22.301 1.00 86.88 79 VAL A N 1
ATOM 617 C CA . VAL A 1 79 ? -14.685 2.640 -22.306 1.00 86.88 79 VAL A CA 1
ATOM 618 C C . VAL A 1 79 ? -14.618 1.471 -21.320 1.00 86.88 79 VAL A C 1
ATOM 620 O O . VAL A 1 79 ? -14.482 1.706 -20.119 1.00 86.88 79 VAL A O 1
ATOM 623 N N . PRO A 1 80 ? -14.751 0.210 -21.770 1.00 83.31 80 PRO A N 1
ATOM 624 C CA . PRO A 1 80 ? -14.807 -0.942 -20.865 1.00 83.31 80 PRO A CA 1
ATOM 625 C C . PRO A 1 80 ? -13.468 -1.233 -20.167 1.00 83.31 80 PRO A C 1
ATOM 627 O O . PRO A 1 80 ? -13.458 -1.711 -19.029 1.00 83.31 80 PRO A O 1
ATOM 630 N N . TRP A 1 81 ? -12.346 -0.901 -20.812 1.00 84.94 81 TRP A N 1
ATOM 631 C CA . TRP A 1 81 ? -10.992 -1.173 -20.328 1.00 84.94 81 TRP A CA 1
ATOM 632 C C . TRP A 1 81 ? -10.217 0.123 -20.121 1.00 84.94 81 TRP A C 1
ATOM 634 O O . TRP A 1 81 ? -10.083 0.914 -21.049 1.00 84.94 81 TRP A O 1
ATOM 644 N N . SER A 1 82 ? -9.701 0.324 -18.910 1.00 80.25 82 SER A N 1
ATOM 645 C CA . SER A 1 82 ? -8.845 1.466 -18.584 1.00 80.25 82 SER A CA 1
ATOM 646 C C . SER A 1 82 ? -7.410 1.227 -19.039 1.00 80.25 82 SER A C 1
ATOM 648 O O . SER A 1 82 ? -6.744 2.165 -19.458 1.00 80.25 82 SER A O 1
ATOM 650 N N . THR A 1 83 ? -6.937 -0.013 -18.932 1.00 82.94 83 THR A N 1
ATOM 651 C CA . THR A 1 83 ? -5.644 -0.471 -19.444 1.00 82.94 83 THR A CA 1
ATOM 652 C C . THR A 1 83 ? -5.792 -1.910 -19.913 1.00 82.94 83 THR A C 1
ATOM 654 O O . THR A 1 83 ? -6.544 -2.674 -19.304 1.00 82.94 83 THR A O 1
ATOM 657 N N . VAL A 1 84 ? -5.078 -2.280 -20.974 1.00 85.12 84 VAL A N 1
ATOM 658 C CA . VAL A 1 84 ? -5.027 -3.649 -21.498 1.00 85.12 84 VAL A CA 1
ATOM 659 C C . VAL A 1 84 ? -3.566 -4.025 -21.662 1.00 85.12 84 VAL A C 1
ATOM 661 O O . VAL A 1 84 ? -2.828 -3.324 -22.348 1.00 85.12 84 VAL A O 1
ATOM 664 N N . PHE A 1 85 ? -3.165 -5.121 -21.029 1.00 87.12 85 PHE A N 1
ATOM 665 C CA . PHE A 1 85 ? -1.801 -5.639 -21.072 1.00 87.12 85 PHE A CA 1
ATOM 666 C C . PHE A 1 85 ? -1.837 -7.148 -21.357 1.00 87.12 85 PHE A C 1
ATOM 668 O O . PHE A 1 85 ? -2.891 -7.768 -21.198 1.00 87.12 85 PHE A O 1
ATOM 675 N N . PRO A 1 86 ? -0.725 -7.759 -21.798 1.00 85.31 86 PRO A N 1
ATOM 676 C CA . PRO A 1 86 ? -0.595 -9.211 -21.799 1.00 85.31 86 PRO A CA 1
ATOM 677 C C . PRO A 1 86 ? -0.779 -9.741 -20.373 1.00 85.31 86 PRO A C 1
ATOM 679 O O . PRO A 1 86 ? -0.356 -9.078 -19.432 1.00 85.31 86 PRO A O 1
ATOM 682 N N . GLU A 1 87 ? -1.404 -10.909 -20.230 1.00 90.38 87 GLU A N 1
ATOM 683 C CA . GLU A 1 87 ? -1.573 -11.587 -18.938 1.00 90.38 87 GLU A CA 1
ATOM 684 C C . GLU A 1 87 ? -0.465 -12.647 -18.779 1.00 90.38 87 GLU A C 1
ATOM 686 O O . GLU A 1 87 ? -0.599 -13.800 -19.186 1.00 90.38 87 GLU A O 1
ATOM 691 N N . GLU A 1 88 ? 0.669 -12.207 -18.252 1.00 87.38 88 GLU A N 1
ATOM 692 C CA . GLU A 1 88 ? 1.866 -12.947 -17.850 1.00 87.38 88 GLU A CA 1
ATOM 693 C C . GLU A 1 88 ? 1.914 -13.227 -16.332 1.00 87.38 88 GLU A C 1
ATOM 695 O O . GLU A 1 88 ? 2.605 -14.153 -15.901 1.00 87.38 88 GLU A O 1
ATOM 700 N N . ASP A 1 89 ? 1.199 -12.458 -15.504 1.00 90.56 89 ASP A N 1
ATOM 701 C CA . ASP A 1 89 ? 1.113 -12.696 -14.058 1.00 90.56 89 ASP A CA 1
ATOM 702 C C . ASP A 1 89 ? 0.083 -13.792 -13.721 1.00 90.56 89 ASP A C 1
ATOM 704 O O . ASP A 1 89 ? -1.093 -13.718 -14.073 1.00 90.56 89 ASP A O 1
ATOM 708 N N . ALA A 1 90 ? 0.518 -14.812 -12.979 1.00 84.50 90 ALA A N 1
ATOM 709 C CA . ALA A 1 90 ? -0.322 -15.930 -12.566 1.00 84.50 90 ALA A CA 1
ATOM 710 C C . ALA A 1 90 ? -1.352 -15.564 -11.481 1.00 84.50 90 ALA A C 1
ATOM 712 O O . ALA A 1 90 ? -2.332 -16.288 -11.302 1.00 84.50 90 ALA A O 1
ATOM 713 N N . VAL A 1 91 ? -1.122 -14.485 -10.721 1.00 87.38 91 VAL A N 1
ATOM 714 C CA . VAL A 1 91 ? -1.905 -14.186 -9.506 1.00 87.38 91 VAL A CA 1
ATOM 715 C C . VAL A 1 91 ? -2.720 -12.899 -9.627 1.00 87.38 91 VAL A C 1
ATOM 717 O O . VAL A 1 91 ? -3.778 -12.775 -9.004 1.00 87.38 91 VAL A O 1
ATOM 720 N N . ARG A 1 92 ? -2.255 -11.920 -10.408 1.00 89.81 92 ARG A N 1
ATOM 721 C CA . ARG A 1 92 ? -2.872 -10.589 -10.502 1.00 89.81 92 ARG A CA 1
ATOM 722 C C . ARG A 1 92 ? -3.266 -10.297 -11.941 1.00 89.81 92 ARG A C 1
ATOM 724 O O . ARG A 1 92 ? -2.42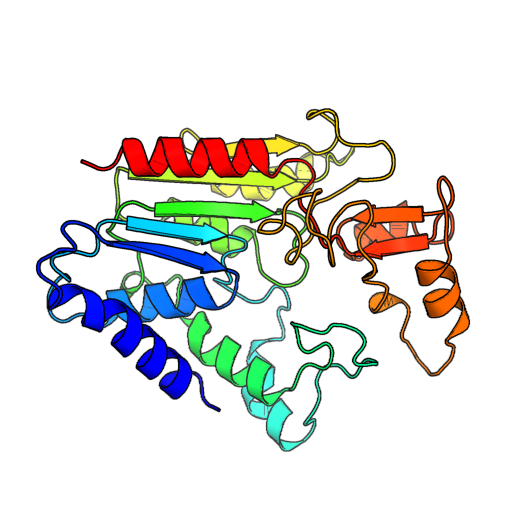8 -10.381 -12.823 1.00 89.81 92 ARG A O 1
ATOM 731 N N . TYR A 1 93 ? -4.503 -9.857 -12.155 1.00 91.25 93 TYR A N 1
ATOM 732 C CA . TYR A 1 93 ? -4.896 -9.333 -13.462 1.00 91.25 93 TYR A CA 1
ATOM 733 C C . TYR A 1 93 ? -4.035 -8.132 -13.839 1.00 91.25 93 TYR A C 1
ATOM 735 O O . TYR A 1 93 ? -3.816 -7.222 -13.030 1.00 91.25 93 TYR A O 1
ATOM 743 N N . GLU A 1 94 ? -3.569 -8.124 -15.077 1.00 89.75 94 GLU A N 1
ATOM 744 C CA . GLU A 1 94 ? -2.736 -7.057 -15.606 1.00 89.75 94 GLU A CA 1
ATOM 745 C C . GLU A 1 94 ? -3.598 -6.009 -16.299 1.00 89.75 94 GLU A C 1
ATOM 747 O O . GLU A 1 94 ? -3.412 -4.811 -16.086 1.00 89.75 94 GLU A O 1
ATOM 752 N N . THR A 1 95 ? -4.617 -6.458 -17.021 1.00 90.06 95 THR A N 1
ATOM 753 C CA . THR A 1 95 ? -5.683 -5.635 -17.585 1.00 90.06 95 THR A CA 1
ATOM 754 C C . THR A 1 95 ? -6.613 -5.095 -16.495 1.00 90.06 95 THR A C 1
ATOM 756 O O . THR A 1 95 ? -7.095 -5.826 -15.627 1.00 90.06 95 THR A O 1
ATOM 759 N N . PHE A 1 96 ? -6.936 -3.800 -16.565 1.00 88.94 96 PHE A N 1
ATOM 760 C CA . PHE A 1 96 ? -7.788 -3.136 -15.580 1.00 88.94 96 PHE A CA 1
ATOM 761 C C . PHE A 1 96 ? -9.082 -2.622 -16.212 1.00 88.94 96 PHE A C 1
ATOM 763 O O . PHE A 1 96 ? -9.083 -1.732 -17.065 1.00 88.94 96 PHE A O 1
ATOM 770 N N . SER A 1 97 ? -10.219 -3.174 -15.778 1.00 92.44 97 SER A N 1
ATOM 771 C CA . SER A 1 97 ? -11.532 -2.735 -16.264 1.00 92.44 97 SER A CA 1
ATOM 772 C C . SER A 1 97 ? -11.934 -1.378 -15.682 1.00 92.44 97 SER A C 1
ATOM 774 O O . SER A 1 97 ? -11.767 -1.111 -14.488 1.00 92.44 97 SER A O 1
ATOM 776 N N . THR A 1 98 ? -12.572 -0.540 -16.496 1.00 90.94 98 THR A N 1
ATOM 777 C CA . THR A 1 98 ? -13.125 0.743 -16.033 1.00 90.94 98 THR A CA 1
ATOM 778 C C . THR A 1 98 ? -14.258 0.531 -15.026 1.00 90.94 98 THR A C 1
ATOM 780 O O . THR A 1 98 ? -14.478 1.366 -14.150 1.00 90.94 98 THR A O 1
ATOM 783 N N . HIS A 1 99 ? -14.944 -0.617 -15.084 1.00 93.12 99 HIS A N 1
ATOM 784 C CA . HIS A 1 99 ? -15.907 -1.015 -14.057 1.00 93.12 99 HIS A CA 1
ATOM 785 C C . HIS A 1 99 ? -15.239 -1.182 -12.684 1.00 93.12 99 HIS A C 1
ATOM 787 O O . HIS A 1 99 ? -15.725 -0.633 -11.698 1.00 93.12 99 HIS A O 1
ATOM 793 N N . ALA A 1 100 ? -14.096 -1.873 -12.605 1.00 91.81 100 ALA A N 1
ATOM 794 C CA . ALA A 1 100 ? -13.351 -2.001 -11.353 1.00 91.81 100 ALA A CA 1
ATOM 795 C C . ALA A 1 100 ? -12.888 -0.631 -10.831 1.00 91.81 100 ALA A C 1
ATOM 797 O O . ALA A 1 100 ? -13.049 -0.350 -9.644 1.00 91.81 100 ALA A O 1
ATOM 798 N N . ALA A 1 101 ? -12.417 0.253 -11.718 1.00 91.12 101 ALA A N 1
ATOM 799 C CA . ALA A 1 101 ? -12.072 1.633 -11.369 1.00 91.12 101 ALA A CA 1
ATOM 800 C C . ALA A 1 101 ? -13.274 2.407 -10.789 1.00 91.12 101 ALA A C 1
ATOM 802 O O . ALA A 1 101 ? -13.155 3.090 -9.770 1.00 91.12 101 ALA A O 1
ATOM 803 N N . ALA A 1 102 ? -14.451 2.268 -11.404 1.00 93.44 102 ALA A N 1
ATOM 804 C CA . ALA A 1 102 ? -15.686 2.898 -10.951 1.00 93.44 102 ALA A CA 1
ATOM 805 C C . ALA A 1 102 ? -16.125 2.406 -9.566 1.00 93.44 102 ALA A C 1
ATOM 807 O O . ALA A 1 102 ? -16.507 3.205 -8.708 1.00 93.44 102 ALA A O 1
ATOM 808 N N . GLU A 1 103 ? -16.092 1.094 -9.343 1.00 96.19 103 GLU A N 1
ATOM 809 C CA . GLU A 1 103 ? -16.470 0.482 -8.070 1.00 96.19 103 GLU A CA 1
ATOM 810 C C . GLU A 1 103 ? -15.461 0.824 -6.964 1.00 96.19 103 GLU A C 1
ATOM 812 O O . GLU A 1 103 ? -15.868 1.172 -5.854 1.00 96.19 103 GLU A O 1
ATOM 817 N N . PHE A 1 104 ? -14.164 0.855 -7.283 1.00 94.69 104 PHE A N 1
ATOM 818 C CA . PHE A 1 104 ? -13.120 1.340 -6.381 1.00 94.69 104 PHE A CA 1
ATOM 819 C C . PHE A 1 104 ? -13.332 2.811 -5.988 1.00 94.69 104 PHE A C 1
ATOM 821 O O . PHE A 1 104 ? -13.269 3.152 -4.805 1.00 94.69 104 PHE A O 1
ATOM 828 N N . TYR A 1 105 ? -13.660 3.689 -6.941 1.00 94.50 105 TYR A N 1
ATOM 829 C CA . TYR A 1 105 ? -13.981 5.087 -6.636 1.00 94.50 105 TYR A CA 1
ATOM 830 C C . TYR A 1 105 ? -15.193 5.204 -5.698 1.00 94.50 105 TYR A C 1
ATOM 832 O O . TYR A 1 105 ? -15.149 5.932 -4.704 1.00 94.50 105 TYR A O 1
ATOM 840 N N . LYS A 1 106 ? -16.274 4.456 -5.962 1.00 95.56 106 LYS A N 1
ATOM 841 C CA . LYS A 1 106 ? -17.469 4.452 -5.096 1.00 95.56 106 LYS A CA 1
ATOM 842 C C . LYS A 1 106 ? -17.156 3.986 -3.673 1.00 95.56 106 LYS A C 1
ATOM 844 O O . LYS A 1 106 ? -17.751 4.517 -2.737 1.00 95.56 106 LYS A O 1
ATOM 849 N N . LEU A 1 107 ? -16.248 3.022 -3.525 1.00 96.25 107 LEU A N 1
ATOM 850 C CA . LEU A 1 107 ? -15.809 2.486 -2.238 1.00 96.25 107 LEU A CA 1
ATOM 851 C C . LEU A 1 107 ? -14.958 3.489 -1.436 1.00 96.25 107 LEU A C 1
ATOM 853 O O . LEU A 1 107 ? -15.023 3.500 -0.208 1.00 96.25 107 LEU A O 1
ATOM 857 N N . THR A 1 108 ? -14.175 4.331 -2.120 1.00 96.25 108 THR A N 1
ATOM 858 C CA . THR A 1 108 ? -13.141 5.180 -1.499 1.00 96.25 108 THR A CA 1
ATOM 859 C C . THR A 1 108 ? -13.515 6.653 -1.335 1.00 96.25 108 THR A C 1
ATOM 861 O O . THR A 1 108 ? -12.949 7.336 -0.483 1.00 96.25 108 THR A O 1
ATOM 864 N N . LYS A 1 109 ? -14.493 7.160 -2.099 1.00 93.56 109 LYS A N 1
ATOM 865 C CA . LYS A 1 109 ? -14.792 8.602 -2.222 1.00 93.56 109 LYS A CA 1
ATOM 866 C C . LYS A 1 109 ? -15.006 9.382 -0.914 1.00 93.56 109 LYS A C 1
ATOM 868 O O . LYS A 1 109 ? -14.771 10.584 -0.912 1.00 93.56 109 LYS A O 1
ATOM 873 N N . ASN A 1 110 ? -15.428 8.721 0.165 1.00 94.94 110 ASN A N 1
ATOM 874 C CA . ASN A 1 110 ? -15.799 9.361 1.434 1.00 94.94 110 ASN A CA 1
ATOM 875 C C . ASN A 1 110 ? -14.884 8.965 2.608 1.00 94.94 110 ASN A C 1
ATOM 877 O O . ASN A 1 110 ? -15.176 9.300 3.751 1.00 94.94 110 ASN A O 1
ATOM 881 N N . LEU A 1 111 ? -13.791 8.232 2.372 1.00 96.56 111 LEU A N 1
ATOM 882 C CA . LEU A 1 111 ? -13.014 7.622 3.463 1.00 96.56 111 LEU A CA 1
ATOM 883 C C . LEU A 1 111 ? -12.289 8.611 4.379 1.00 96.56 111 LEU A C 1
ATOM 885 O O . LEU A 1 111 ? -11.870 8.229 5.466 1.00 96.56 111 LEU A O 1
ATOM 889 N N . LEU A 1 112 ? -12.159 9.872 3.970 1.00 95.12 112 LEU A N 1
ATOM 890 C CA . LEU A 1 112 ? -11.595 10.936 4.804 1.00 95.12 112 LEU A CA 1
ATOM 891 C C . LEU A 1 112 ? -12.649 11.638 5.682 1.00 95.12 112 LEU A C 1
ATOM 893 O O . LEU A 1 112 ? -12.294 12.473 6.516 1.00 95.12 112 LEU A O 1
ATOM 897 N N . ASP A 1 113 ? -13.935 11.310 5.528 1.00 96.06 113 ASP A N 1
ATOM 898 C CA . ASP A 1 113 ? -14.997 11.873 6.360 1.00 96.06 113 ASP A CA 1
ATOM 899 C C . ASP A 1 113 ? -14.930 11.318 7.790 1.00 96.06 113 ASP A C 1
ATOM 901 O O . ASP A 1 113 ? -14.562 10.166 8.023 1.00 96.06 113 ASP A O 1
ATOM 905 N N . LYS A 1 114 ? -15.388 12.112 8.771 1.00 94.81 114 LYS A N 1
ATOM 906 C CA . LYS A 1 114 ? -15.362 11.749 10.203 1.00 94.81 114 LYS A CA 1
ATOM 907 C C . LYS A 1 114 ? -15.980 10.379 10.512 1.00 94.81 114 LYS A C 1
ATOM 909 O O . LYS A 1 114 ? -15.483 9.689 11.393 1.00 94.81 114 LYS A O 1
ATOM 914 N N . LYS A 1 115 ? -17.037 9.977 9.788 1.00 94.94 115 LYS A N 1
ATOM 915 C CA . LYS A 1 115 ? -17.710 8.675 9.972 1.00 94.94 115 LYS A CA 1
ATOM 916 C C . LYS A 1 115 ? -16.744 7.492 9.794 1.00 94.94 115 LYS A C 1
ATOM 918 O O . LYS A 1 115 ? -16.928 6.468 10.439 1.00 94.94 115 LYS A O 1
ATOM 923 N N . TYR A 1 116 ? -15.740 7.628 8.929 1.00 96.62 116 TYR A N 1
ATOM 924 C CA . TYR A 1 116 ? -14.834 6.546 8.539 1.00 96.62 116 TYR A CA 1
ATOM 925 C C . TYR A 1 116 ? -13.505 6.553 9.295 1.00 96.62 116 TYR A C 1
ATOM 927 O O . TYR A 1 116 ? -12.624 5.754 8.974 1.00 96.62 116 TYR A O 1
ATOM 935 N N . ARG A 1 117 ? -13.330 7.436 10.285 1.00 94.62 117 ARG A N 1
ATOM 936 C CA . ARG A 1 117 ? -12.111 7.463 11.099 1.00 94.62 117 ARG A CA 1
ATOM 937 C C . ARG A 1 117 ? -11.947 6.151 11.849 1.00 94.62 117 ARG A C 1
ATOM 939 O O . ARG A 1 117 ? -12.878 5.662 12.488 1.00 94.62 117 ARG A O 1
ATOM 946 N N . PHE A 1 118 ? -10.749 5.591 11.750 1.00 95.00 118 PHE A N 1
ATOM 947 C CA . PHE A 1 118 ? -10.417 4.326 12.385 1.00 95.00 118 PHE A CA 1
ATOM 948 C C . PHE A 1 118 ? -10.316 4.499 13.900 1.00 95.00 118 PHE A C 1
ATOM 950 O O . PHE A 1 118 ? -9.756 5.492 14.355 1.00 95.00 118 PHE A O 1
ATOM 957 N N . LYS A 1 119 ? -10.852 3.542 14.662 1.00 93.94 119 LYS A N 1
ATOM 958 C CA . LYS A 1 119 ? -10.900 3.594 16.137 1.00 93.94 119 LYS A CA 1
ATOM 959 C C . LYS A 1 119 ? -10.157 2.455 16.826 1.00 93.94 119 LYS A C 1
ATOM 961 O O . LYS A 1 119 ? -9.952 2.496 18.029 1.00 93.94 119 LYS A O 1
ATOM 966 N N . LEU A 1 120 ? -9.793 1.425 16.070 1.00 95.31 120 LEU A N 1
ATOM 967 C CA . LEU A 1 120 ? -8.986 0.317 16.567 1.00 95.31 120 LEU A CA 1
ATOM 968 C C . LEU A 1 120 ? -7.500 0.647 16.393 1.00 95.31 120 LEU A C 1
ATOM 970 O O . LEU A 1 120 ? -7.171 1.520 15.585 1.00 95.31 120 LEU A O 1
ATOM 974 N N . PRO A 1 121 ? -6.597 -0.053 17.094 1.00 97.75 121 PRO A N 1
ATOM 975 C CA . PRO A 1 121 ? -5.181 -0.042 16.775 1.00 97.75 121 PRO A CA 1
ATOM 976 C C . PRO A 1 121 ? -4.914 -0.154 15.268 1.00 97.75 121 PRO A C 1
ATOM 978 O O . PRO A 1 121 ? -5.456 -1.037 14.594 1.00 97.75 121 PRO A O 1
ATOM 981 N N . LEU A 1 122 ? -4.079 0.747 14.740 1.00 98.31 122 LEU A N 1
ATOM 982 C CA . LEU A 1 122 ? -3.855 0.891 13.300 1.00 98.31 122 LEU A CA 1
ATOM 983 C C . LEU A 1 122 ? -2.372 0.920 12.919 1.00 98.31 122 LEU A C 1
ATOM 985 O O . LEU A 1 122 ? -1.646 1.845 13.278 1.00 98.31 122 LEU A O 1
ATOM 989 N N . PHE A 1 123 ? -1.967 -0.022 12.074 1.00 98.75 123 PHE A N 1
ATOM 990 C CA . PHE A 1 123 ? -0.689 0.012 11.374 1.00 98.75 123 PHE A CA 1
ATOM 991 C C . PHE A 1 123 ? -0.881 0.312 9.888 1.00 98.75 123 PHE A C 1
ATOM 993 O O . PHE A 1 123 ? -1.740 -0.296 9.246 1.00 98.75 123 PHE A O 1
ATOM 1000 N N . ILE A 1 124 ? -0.066 1.204 9.316 1.00 98.69 124 ILE A N 1
ATOM 1001 C CA . ILE A 1 124 ? -0.042 1.463 7.867 1.00 98.69 124 ILE A CA 1
ATOM 1002 C C . ILE A 1 124 ? 1.390 1.395 7.326 1.00 98.69 124 ILE A C 1
ATOM 1004 O O . ILE A 1 124 ? 2.250 2.136 7.780 1.00 98.69 124 ILE A O 1
ATOM 1008 N N . ALA A 1 125 ? 1.633 0.586 6.297 1.00 98.50 125 ALA A N 1
ATOM 1009 C CA . ALA A 1 125 ? 2.832 0.698 5.462 1.00 98.50 125 ALA A CA 1
ATOM 1010 C C . ALA A 1 125 ? 2.452 1.310 4.111 1.00 98.50 125 ALA A C 1
ATOM 1012 O O . ALA A 1 125 ? 1.515 0.841 3.460 1.00 98.50 125 ALA A O 1
ATOM 1013 N N . ILE A 1 126 ? 3.151 2.359 3.682 1.00 96.88 126 ILE A N 1
ATOM 1014 C CA . ILE A 1 126 ? 2.859 3.063 2.426 1.00 96.88 126 ILE A CA 1
ATOM 1015 C C . ILE A 1 126 ? 4.144 3.608 1.799 1.00 96.88 126 ILE A C 1
ATOM 1017 O O . ILE A 1 126 ? 5.089 3.941 2.510 1.00 96.88 126 ILE A O 1
ATOM 1021 N N . SER A 1 127 ? 4.170 3.708 0.469 1.00 94.75 127 SER A N 1
ATOM 1022 C CA . SER A 1 127 ? 5.239 4.385 -0.269 1.00 94.75 127 SER A CA 1
ATOM 1023 C C . SER A 1 127 ? 4.797 5.779 -0.698 1.00 94.75 127 SER A C 1
ATOM 1025 O O . SER A 1 127 ? 3.725 5.936 -1.275 1.00 94.75 127 SER A O 1
ATOM 1027 N N . ALA A 1 128 ? 5.632 6.787 -0.463 1.00 91.81 128 ALA A N 1
ATOM 1028 C CA . ALA A 1 128 ? 5.452 8.139 -0.984 1.00 91.81 128 ALA A CA 1
ATOM 1029 C C . ALA A 1 128 ? 5.501 8.185 -2.516 1.00 91.81 128 ALA A C 1
ATOM 1031 O O . ALA A 1 128 ? 4.896 9.066 -3.129 1.00 91.81 128 ALA A O 1
ATOM 1032 N N . ASP A 1 129 ? 6.225 7.243 -3.123 1.00 91.38 129 ASP A N 1
ATOM 1033 C CA . ASP A 1 129 ? 6.399 7.165 -4.570 1.00 91.38 129 ASP A CA 1
ATOM 1034 C C . ASP A 1 129 ? 5.227 6.467 -5.263 1.00 91.38 129 ASP A C 1
ATOM 1036 O O . ASP A 1 129 ? 5.182 6.478 -6.484 1.00 91.38 129 ASP A O 1
ATOM 1040 N N . ASP A 1 130 ? 4.277 5.896 -4.510 1.00 92.69 130 ASP A N 1
ATOM 1041 C CA . ASP A 1 130 ? 3.143 5.130 -5.031 1.00 92.69 130 ASP A CA 1
ATOM 1042 C C . ASP A 1 130 ? 2.360 5.899 -6.111 1.00 92.69 130 ASP A C 1
ATOM 1044 O O . ASP A 1 130 ? 1.804 6.982 -5.878 1.00 92.69 130 ASP A O 1
ATOM 1048 N N . ASP A 1 131 ? 2.316 5.308 -7.306 1.00 90.94 131 ASP A N 1
ATOM 1049 C CA . ASP A 1 131 ?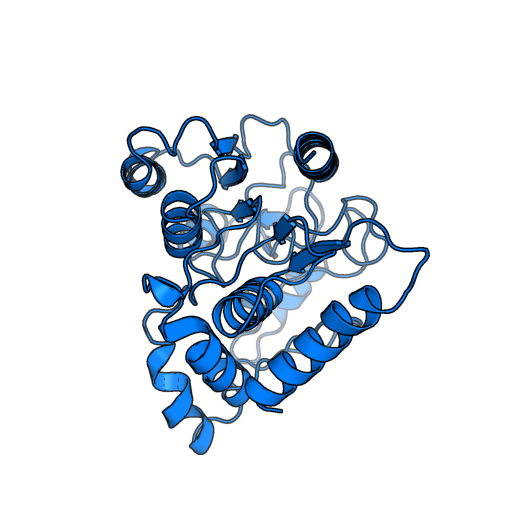 1.656 5.887 -8.479 1.00 90.94 131 ASP A CA 1
ATOM 1050 C C . ASP A 1 131 ? 0.246 5.318 -8.716 1.00 90.94 131 ASP A C 1
ATOM 1052 O O . ASP A 1 131 ? -0.482 5.719 -9.620 1.00 90.94 131 ASP A O 1
ATOM 1056 N N . THR A 1 132 ? -0.191 4.369 -7.884 1.00 91.56 132 THR A N 1
ATOM 1057 C CA . THR A 1 132 ? -1.532 3.768 -7.955 1.00 91.56 132 THR A CA 1
ATOM 1058 C C . THR A 1 132 ? -2.492 4.454 -6.990 1.00 91.56 132 THR A C 1
ATOM 1060 O O . THR A 1 132 ? -3.621 4.807 -7.356 1.00 91.56 132 THR A O 1
ATOM 1063 N N . VAL A 1 133 ? -2.048 4.701 -5.759 1.00 93.88 133 VAL A N 1
ATOM 1064 C CA . VAL A 1 133 ? -2.861 5.316 -4.704 1.00 93.88 133 VAL A CA 1
ATOM 1065 C C . VAL A 1 133 ? -2.189 6.558 -4.130 1.00 93.88 133 VAL A C 1
ATOM 1067 O O . VAL A 1 133 ? -0.993 6.782 -4.255 1.00 93.88 133 VAL A O 1
ATOM 1070 N N . SER A 1 134 ? -2.984 7.425 -3.511 1.00 93.12 134 SER A N 1
ATOM 1071 C CA . SER A 1 134 ? -2.482 8.652 -2.900 1.00 93.12 134 SER A CA 1
ATOM 1072 C C . SER A 1 134 ? -1.872 8.362 -1.524 1.00 93.12 134 SER A C 1
ATOM 1074 O O . SER A 1 134 ? -2.601 8.186 -0.545 1.00 93.12 134 SER A O 1
ATOM 1076 N N . ALA A 1 135 ? -0.539 8.382 -1.442 1.00 92.31 135 ALA A N 1
ATOM 1077 C CA . ALA A 1 135 ? 0.195 8.299 -0.175 1.00 92.31 135 ALA A CA 1
ATOM 1078 C C . ALA A 1 135 ? -0.194 9.424 0.805 1.00 92.31 135 ALA A C 1
ATOM 1080 O O . ALA A 1 135 ? -0.363 9.190 1.998 1.00 92.31 135 ALA A O 1
ATOM 1081 N N . GLU A 1 136 ? -0.439 10.631 0.286 1.00 90.88 136 GLU A N 1
ATOM 1082 C CA . GLU A 1 136 ? -0.966 11.774 1.043 1.00 90.88 136 GLU A CA 1
ATOM 1083 C C . GLU A 1 136 ? -2.321 11.454 1.698 1.00 90.88 136 GLU A C 1
ATOM 1085 O O . GLU A 1 136 ? -2.529 11.733 2.877 1.00 90.88 136 GLU A O 1
ATOM 1090 N N . ALA A 1 137 ? -3.252 10.834 0.966 1.00 93.25 137 ALA A N 1
ATOM 1091 C CA . ALA A 1 137 ? -4.542 10.446 1.532 1.00 93.25 137 ALA A CA 1
ATOM 1092 C C . ALA A 1 137 ? -4.388 9.375 2.624 1.00 93.25 137 ALA A C 1
ATOM 1094 O O . ALA A 1 137 ? -5.096 9.437 3.629 1.00 93.25 137 ALA A O 1
ATOM 1095 N N . ALA A 1 138 ? -3.456 8.430 2.459 1.00 95.38 138 ALA A N 1
ATOM 1096 C CA . ALA A 1 138 ? -3.131 7.444 3.489 1.00 95.38 138 ALA A CA 1
ATOM 1097 C C . ALA A 1 138 ? -2.538 8.099 4.750 1.00 95.38 138 ALA A C 1
ATOM 1099 O O . ALA A 1 138 ? -2.965 7.775 5.858 1.00 95.38 138 ALA A O 1
ATOM 1100 N N . LEU A 1 139 ? -1.637 9.074 4.594 1.00 93.69 139 LEU A N 1
ATOM 1101 C CA . LEU A 1 139 ? -1.086 9.864 5.700 1.00 93.69 139 LEU A CA 1
ATOM 1102 C C . LEU A 1 139 ? -2.172 10.669 6.427 1.00 93.69 139 LEU A C 1
ATOM 1104 O O . LEU A 1 139 ? -2.266 10.617 7.654 1.00 93.69 139 LEU A O 1
ATOM 1108 N N . LYS A 1 140 ? -3.047 11.359 5.683 1.00 93.25 140 LYS A N 1
ATOM 1109 C CA . LYS A 1 140 ? -4.198 12.086 6.250 1.00 93.25 140 LYS A CA 1
ATOM 1110 C C . LYS A 1 140 ? -5.109 11.155 7.037 1.00 93.25 140 LYS A C 1
ATOM 1112 O O . LYS A 1 140 ? -5.496 11.484 8.158 1.00 93.25 140 LYS A O 1
ATOM 1117 N N . TYR A 1 141 ? -5.412 9.987 6.476 1.00 95.75 141 TYR A N 1
ATOM 1118 C CA . TYR A 1 141 ? -6.229 8.980 7.139 1.00 95.75 141 TYR A CA 1
ATOM 1119 C C . TYR A 1 141 ? -5.584 8.508 8.449 1.00 95.75 141 TYR A C 1
ATOM 1121 O O . TYR A 1 141 ? -6.218 8.598 9.500 1.00 95.75 141 TYR A O 1
ATOM 1129 N N . PHE A 1 142 ? -4.305 8.118 8.409 1.00 96.50 142 PHE A N 1
ATOM 1130 C CA . PHE A 1 142 ? -3.514 7.706 9.573 1.00 96.50 142 PHE A CA 1
ATOM 1131 C C . PHE A 1 142 ? -3.503 8.759 10.689 1.00 96.50 142 PHE A C 1
ATOM 1133 O O . PHE A 1 142 ? -3.808 8.473 11.853 1.00 96.50 142 PHE A O 1
ATOM 1140 N N . CYS A 1 143 ? -3.204 10.012 10.344 1.00 93.81 143 CYS A N 1
ATOM 1141 C CA . CYS A 1 143 ? -3.170 11.089 11.326 1.00 93.81 143 CYS A CA 1
ATOM 1142 C C . CYS A 1 143 ? -4.559 11.399 11.897 1.00 93.81 143 CYS A C 1
ATOM 1144 O O . CYS A 1 143 ? -4.656 11.733 13.076 1.00 93.81 143 CYS A O 1
ATOM 1146 N N . SER A 1 144 ? -5.624 11.218 11.109 1.00 94.12 144 SER A N 1
ATOM 1147 C CA . SER A 1 144 ? -7.012 11.411 11.548 1.00 94.12 14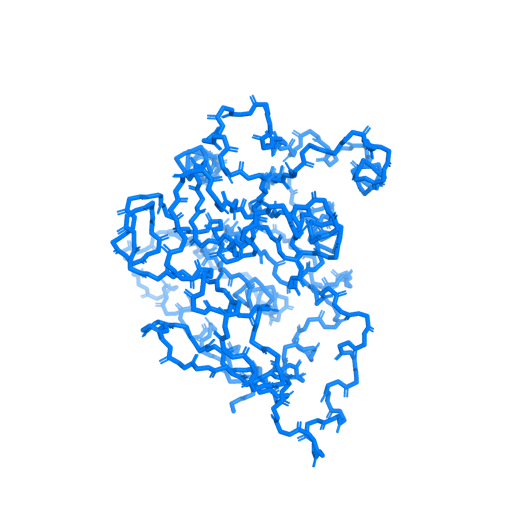4 SER A CA 1
ATOM 1148 C C . SER A 1 144 ? -7.611 10.247 12.347 1.00 94.12 144 SER A C 1
ATOM 1150 O O . SER A 1 144 ? -8.711 10.403 12.878 1.00 94.12 144 SER A O 1
ATOM 1152 N N . ALA A 1 145 ? -6.928 9.097 12.413 1.00 95.31 145 ALA A N 1
ATOM 1153 C CA . ALA A 1 145 ? -7.391 7.937 13.166 1.00 95.31 145 ALA A CA 1
ATOM 1154 C C . ALA A 1 145 ? -7.535 8.279 14.659 1.00 95.31 145 ALA A C 1
ATOM 1156 O O . ALA A 1 145 ? -6.623 8.848 15.267 1.00 95.31 145 ALA A O 1
ATOM 1157 N N . GLU A 1 146 ? -8.685 7.913 15.220 1.00 94.44 146 GLU A N 1
ATOM 1158 C CA . GLU A 1 146 ? -9.122 8.140 16.600 1.00 94.44 146 GLU A CA 1
ATOM 1159 C C . GLU A 1 146 ? -8.708 6.944 17.472 1.00 94.44 146 GLU A C 1
ATOM 1161 O O . GLU A 1 146 ? -9.540 6.261 18.063 1.00 94.44 146 GLU A O 1
ATOM 1166 N N . THR A 1 147 ? -7.405 6.666 17.484 1.00 93.00 147 THR A N 1
ATOM 1167 C CA . THR A 1 147 ? -6.758 5.620 18.284 1.00 93.00 147 THR A CA 1
ATOM 1168 C C . THR A 1 147 ? -5.409 6.133 18.782 1.00 93.00 147 THR A C 1
ATOM 1170 O O . THR A 1 147 ? -4.702 6.834 18.046 1.00 93.00 147 THR A O 1
ATOM 1173 N N . ASP A 1 148 ? -5.056 5.767 20.012 1.00 91.69 148 ASP A N 1
ATOM 1174 C CA . ASP A 1 148 ? -3.756 6.087 20.609 1.00 91.69 148 ASP A CA 1
ATOM 1175 C C . ASP A 1 148 ? -2.672 5.083 20.184 1.00 91.69 148 ASP A C 1
ATOM 1177 O O . ASP A 1 148 ? -1.488 5.416 20.154 1.00 91.69 148 ASP A O 1
ATOM 1181 N N . THR A 1 149 ? -3.074 3.881 19.758 1.00 95.50 149 THR A N 1
ATOM 1182 C CA . THR A 1 149 ? -2.167 2.831 19.282 1.00 95.50 149 THR A CA 1
ATOM 1183 C C . THR A 1 149 ? -2.118 2.856 17.762 1.00 95.50 149 THR A C 1
ATOM 1185 O O . THR A 1 149 ? -2.923 2.221 17.075 1.00 95.50 149 THR A O 1
ATOM 1188 N N . LYS A 1 150 ? -1.171 3.607 17.202 1.00 96.75 150 LYS A N 1
ATOM 1189 C CA . LYS A 1 150 ? -0.957 3.629 15.754 1.00 96.75 150 LYS A CA 1
ATOM 1190 C C . LYS A 1 150 ? 0.507 3.727 15.377 1.00 96.75 150 LYS A C 1
ATOM 1192 O O . LYS A 1 150 ? 1.278 4.390 16.060 1.00 96.75 150 LYS A O 1
ATOM 1197 N N . ARG A 1 151 ? 0.876 3.091 14.268 1.00 97.75 151 ARG A N 1
ATOM 1198 C CA . ARG A 1 151 ? 2.226 3.148 13.696 1.00 97.75 151 ARG A CA 1
ATOM 1199 C C . ARG A 1 151 ? 2.161 3.195 12.176 1.00 97.75 151 ARG A C 1
ATOM 1201 O O . ARG A 1 151 ? 1.314 2.550 11.565 1.00 97.75 151 ARG A O 1
ATOM 1208 N N . MET A 1 152 ? 3.046 3.961 11.561 1.00 97.94 152 MET A N 1
ATOM 1209 C CA . MET A 1 152 ? 3.186 4.011 10.116 1.00 97.94 152 MET A CA 1
ATOM 1210 C C . MET A 1 152 ? 4.626 3.732 9.716 1.00 97.94 152 MET A C 1
ATOM 1212 O O . MET A 1 152 ? 5.536 4.333 10.275 1.00 97.94 152 MET A O 1
ATOM 1216 N N . VAL A 1 153 ? 4.821 2.879 8.715 1.00 97.56 153 VAL A N 1
ATOM 1217 C CA . VAL A 1 153 ? 6.087 2.770 7.986 1.00 97.56 153 VAL A CA 1
ATOM 1218 C C . VAL A 1 153 ? 5.931 3.529 6.674 1.00 97.56 153 VAL A C 1
ATOM 1220 O O . VAL A 1 153 ? 5.072 3.207 5.850 1.00 97.56 153 VAL A O 1
ATOM 1223 N N . TRP A 1 154 ? 6.734 4.574 6.506 1.00 95.06 154 TRP A N 1
ATOM 1224 C CA . TRP A 1 154 ? 6.688 5.478 5.364 1.00 95.06 154 TRP A CA 1
ATOM 1225 C C . TRP A 1 154 ? 7.924 5.279 4.493 1.00 95.06 154 TRP A C 1
ATOM 1227 O O . TRP A 1 154 ? 9.014 5.748 4.820 1.00 95.06 154 TRP A O 1
ATOM 1237 N N . TYR A 1 155 ? 7.750 4.574 3.382 1.00 94.50 155 TYR A N 1
ATOM 1238 C CA . TYR A 1 155 ? 8.792 4.363 2.386 1.00 94.50 155 TYR A CA 1
ATOM 1239 C C . TYR A 1 155 ? 8.894 5.553 1.446 1.00 94.50 155 TYR A C 1
ATOM 1241 O O . TYR A 1 155 ? 7.875 6.085 1.011 1.00 94.50 155 TYR A O 1
ATOM 1249 N N . GLN A 1 156 ? 10.108 5.942 1.073 1.00 89.44 156 GLN A N 1
ATOM 1250 C CA . GLN A 1 156 ? 10.302 6.965 0.051 1.00 89.44 156 GLN A CA 1
ATOM 1251 C C . GLN A 1 156 ? 11.664 6.865 -0.635 1.00 89.44 156 GLN A C 1
ATOM 1253 O O . GLN A 1 156 ? 12.663 6.458 -0.046 1.00 89.44 156 GLN A O 1
ATOM 1258 N N . HIS A 1 157 ? 11.704 7.265 -1.900 1.00 84.81 157 HIS A N 1
ATOM 1259 C CA . HIS A 1 157 ? 12.929 7.522 -2.633 1.00 84.81 157 HIS A CA 1
ATOM 1260 C C . HIS A 1 157 ? 13.549 8.831 -2.164 1.00 84.81 157 HIS A C 1
ATOM 1262 O O . HIS A 1 157 ? 12.883 9.876 -2.208 1.00 84.81 157 HIS A O 1
ATOM 1268 N N . ALA A 1 158 ? 14.831 8.773 -1.807 1.00 66.62 158 ALA A N 1
ATOM 1269 C CA . ALA A 1 158 ? 15.615 9.955 -1.510 1.00 66.62 158 ALA A CA 1
ATOM 1270 C C . ALA A 1 158 ? 15.738 10.792 -2.789 1.00 66.62 158 ALA A C 1
ATOM 1272 O O . ALA A 1 158 ? 16.391 10.422 -3.761 1.00 66.62 158 ALA A O 1
ATOM 1273 N N . ASP A 1 159 ? 15.032 11.916 -2.821 1.00 63.25 159 ASP A N 1
ATOM 1274 C CA . ASP A 1 159 ? 15.195 12.902 -3.877 1.00 63.25 159 ASP A CA 1
ATOM 1275 C C . ASP A 1 159 ? 16.177 13.981 -3.410 1.00 63.25 159 ASP A C 1
ATOM 1277 O O . ASP A 1 159 ? 16.109 14.451 -2.270 1.00 63.25 159 ASP A O 1
ATOM 1281 N N . THR A 1 160 ? 17.064 14.422 -4.300 1.00 47.19 160 THR A N 1
ATOM 1282 C CA . THR A 1 160 ? 17.939 15.576 -4.075 1.00 47.19 160 THR A CA 1
ATOM 1283 C C . THR A 1 160 ? 17.132 16.863 -3.863 1.00 47.19 160 THR A C 1
ATOM 1285 O O . THR A 1 160 ? 17.579 17.744 -3.128 1.00 47.19 160 THR A O 1
ATOM 1288 N N . ASN A 1 161 ? 15.894 16.940 -4.375 1.00 51.19 161 ASN A N 1
ATOM 1289 C CA . ASN A 1 161 ? 14.918 17.982 -4.038 1.00 51.19 161 ASN A CA 1
ATOM 1290 C C . ASN A 1 161 ? 14.013 17.576 -2.858 1.00 51.19 161 ASN A C 1
ATOM 1292 O O . ASN A 1 161 ? 12.785 17.570 -2.962 1.00 51.19 161 ASN A O 1
ATOM 1296 N N . LYS A 1 162 ? 14.621 17.309 -1.690 1.00 50.84 162 LYS A N 1
ATOM 1297 C CA . LYS A 1 162 ? 13.953 16.960 -0.412 1.00 50.84 162 LYS A CA 1
ATOM 1298 C C . LYS A 1 162 ? 12.694 17.794 -0.079 1.00 50.84 162 LYS A C 1
ATOM 1300 O O . LYS A 1 162 ? 11.820 17.315 0.636 1.00 50.84 162 LYS A O 1
ATOM 1305 N N . LYS A 1 163 ? 12.573 19.027 -0.591 1.00 46.72 163 LYS A N 1
ATOM 1306 C CA . LYS A 1 163 ? 11.494 19.982 -0.277 1.00 46.72 163 LYS A CA 1
ATOM 1307 C C . LYS A 1 163 ? 10.086 19.567 -0.730 1.00 46.72 163 LYS A C 1
ATOM 1309 O O . LYS A 1 163 ? 9.148 19.869 -0.003 1.00 46.72 163 LYS A O 1
ATOM 1314 N N . GLU A 1 164 ? 9.905 18.898 -1.870 1.00 49.88 164 GLU A N 1
ATOM 1315 C CA . GLU A 1 164 ? 8.548 18.560 -2.355 1.00 49.88 164 GLU A CA 1
ATOM 1316 C C . GLU A 1 164 ? 7.960 17.321 -1.666 1.00 49.88 164 GLU A C 1
ATOM 1318 O O . GLU A 1 164 ? 6.784 17.315 -1.310 1.00 49.88 164 GLU A O 1
ATOM 1323 N N . LYS A 1 165 ? 8.775 16.295 -1.387 1.00 53.06 165 LYS A N 1
ATOM 1324 C CA . LYS A 1 165 ? 8.310 15.085 -0.684 1.00 53.06 165 LYS A CA 1
ATOM 1325 C C . LYS A 1 165 ? 8.121 15.312 0.820 1.00 53.06 165 LYS A C 1
ATOM 1327 O O . LYS A 1 165 ? 7.173 14.786 1.401 1.00 53.06 165 LYS A O 1
ATOM 1332 N N . LEU A 1 166 ? 8.946 16.170 1.435 1.00 51.28 166 LEU A N 1
ATOM 1333 C CA . LEU A 1 166 ? 8.763 16.607 2.827 1.00 51.28 166 LEU A CA 1
ATOM 1334 C C . LEU A 1 166 ? 7.554 17.532 3.019 1.00 51.28 166 LEU A C 1
ATOM 1336 O O . LEU A 1 166 ? 7.064 17.623 4.140 1.00 51.28 166 LEU A O 1
ATOM 1340 N N . ALA A 1 167 ? 7.023 18.168 1.967 1.00 53.72 167 ALA A N 1
ATOM 1341 C CA . ALA A 1 167 ? 5.836 19.017 2.092 1.00 53.72 167 ALA A CA 1
ATOM 1342 C C . ALA A 1 167 ? 4.595 18.221 2.544 1.00 53.72 167 ALA A C 1
ATOM 1344 O O . ALA A 1 167 ? 3.785 18.733 3.312 1.00 53.72 167 ALA A O 1
ATOM 1345 N N . TYR A 1 168 ? 4.480 16.948 2.146 1.00 53.56 168 TYR A N 1
ATOM 1346 C CA . TYR A 1 168 ? 3.431 16.043 2.634 1.00 53.56 168 TYR A CA 1
ATOM 1347 C C . TYR A 1 168 ? 3.680 15.593 4.077 1.00 53.56 168 TYR A C 1
ATOM 1349 O O . TYR A 1 168 ? 2.752 15.504 4.876 1.00 53.56 168 TYR A O 1
ATOM 1357 N N . PHE A 1 169 ? 4.942 15.371 4.447 1.00 53.69 169 PHE A N 1
ATOM 1358 C CA . PHE A 1 169 ? 5.327 15.076 5.828 1.00 53.69 169 PHE A CA 1
ATOM 1359 C C . PHE A 1 169 ? 5.093 16.276 6.765 1.00 53.69 169 PHE A C 1
ATOM 1361 O O . PHE A 1 169 ? 4.745 16.099 7.933 1.00 53.69 169 PHE A O 1
ATOM 1368 N N . ASP A 1 170 ? 5.191 17.501 6.241 1.00 53.44 170 ASP A N 1
ATOM 1369 C CA . ASP A 1 170 ? 4.808 18.737 6.925 1.00 53.44 170 ASP A CA 1
ATOM 1370 C C . ASP A 1 170 ? 3.288 18.868 7.142 1.00 53.44 170 ASP A C 1
ATOM 1372 O O . ASP A 1 170 ? 2.870 19.647 8.003 1.00 53.44 170 ASP A O 1
ATOM 1376 N N . GLU A 1 171 ? 2.445 18.105 6.434 1.00 52.88 171 GLU A N 1
ATOM 1377 C CA . GLU A 1 171 ? 1.013 17.981 6.759 1.00 52.88 171 GLU A CA 1
ATOM 1378 C C . GLU A 1 171 ? 0.781 17.077 7.986 1.00 52.88 171 GLU A C 1
ATOM 1380 O O . GLU A 1 171 ? -0.214 17.233 8.694 1.00 52.88 171 GLU A O 1
ATOM 1385 N N . GLY A 1 172 ? 1.731 16.190 8.303 1.00 56.09 172 GLY A N 1
ATOM 1386 C CA . GLY A 1 172 ? 1.755 15.338 9.497 1.00 56.09 172 GLY A CA 1
ATOM 1387 C C . GLY A 1 172 ? 2.301 16.021 10.760 1.00 56.09 172 GLY A C 1
ATOM 1388 O O . GLY A 1 172 ? 2.879 15.351 11.616 1.00 56.09 172 GLY A O 1
ATOM 1389 N N . LYS A 1 173 ? 2.182 17.350 10.894 1.00 58.44 173 LYS A N 1
ATOM 1390 C CA . LYS A 1 173 ? 2.704 18.109 12.050 1.00 58.44 173 LYS A CA 1
ATOM 1391 C C . LYS A 1 173 ? 2.073 17.683 13.386 1.00 58.44 173 LYS A C 1
ATOM 1393 O O . LYS A 1 173 ? 0.907 17.305 13.466 1.00 58.44 173 LYS A O 1
ATOM 1398 N N . GLY A 1 174 ? 2.851 17.816 14.462 1.00 68.44 174 GLY A N 1
ATOM 1399 C CA . GLY A 1 174 ? 2.410 17.570 15.838 1.00 68.44 174 GLY A CA 1
ATOM 1400 C C . GLY A 1 174 ? 2.481 16.099 16.245 1.00 68.44 174 GLY A C 1
ATOM 1401 O O . GLY A 1 174 ? 3.388 15.381 15.831 1.00 68.44 174 GLY A O 1
ATOM 1402 N N . ALA A 1 175 ? 1.510 15.657 17.048 1.00 74.12 175 ALA A N 1
ATOM 1403 C CA . ALA A 1 175 ? 1.511 14.346 17.697 1.00 74.12 175 ALA A CA 1
ATOM 1404 C C . ALA A 1 175 ? 1.333 13.139 16.733 1.00 74.12 175 ALA A C 1
ATOM 1406 O O . ALA A 1 175 ? 1.265 11.994 17.167 1.00 74.12 175 ALA A O 1
ATOM 1407 N N . CYS A 1 176 ? 1.183 13.353 15.424 1.00 85.69 176 CYS A N 1
ATOM 1408 C CA . CYS A 1 176 ? 1.128 12.243 14.469 1.00 85.69 176 CYS A CA 1
ATOM 1409 C C . CYS A 1 176 ? 2.534 11.737 14.118 1.00 85.69 176 CYS A C 1
ATOM 1411 O O . CYS A 1 176 ? 2.751 10.533 13.987 1.00 85.69 176 CYS A O 1
ATOM 1413 N N . LYS A 1 177 ? 3.495 12.659 13.999 1.00 85.12 177 LYS A N 1
ATOM 1414 C CA . LYS A 1 177 ? 4.827 12.397 13.450 1.00 85.12 177 LYS A CA 1
ATOM 1415 C C . LYS A 1 177 ? 5.650 11.412 14.277 1.00 85.12 177 LYS A C 1
ATOM 1417 O O . LYS A 1 177 ? 6.416 10.660 13.689 1.00 85.12 177 LYS A O 1
ATOM 1422 N N . GLN A 1 178 ? 5.477 11.362 15.602 1.00 88.94 178 GLN A N 1
ATOM 1423 C CA . GLN A 1 178 ? 6.207 10.396 16.437 1.00 88.94 178 GLN A CA 1
ATOM 1424 C C . GLN A 1 178 ? 5.833 8.934 16.163 1.00 88.94 178 GLN A C 1
ATOM 1426 O O . GLN A 1 178 ? 6.564 8.041 16.569 1.00 88.94 178 GLN A O 1
ATOM 1431 N N . ASN A 1 179 ? 4.715 8.692 15.475 1.00 93.88 179 ASN A N 1
ATOM 1432 C CA . ASN A 1 179 ? 4.250 7.353 15.133 1.00 93.88 179 ASN A CA 1
ATOM 1433 C C . ASN A 1 179 ? 4.649 6.935 13.709 1.00 93.88 179 ASN A C 1
ATOM 1435 O O . ASN A 1 179 ? 4.171 5.910 13.227 1.00 93.88 179 ASN A O 1
ATOM 1439 N N . ILE A 1 180 ? 5.472 7.730 13.014 1.00 93.56 180 ILE A N 1
ATOM 1440 C CA . ILE A 1 180 ? 5.891 7.475 11.634 1.00 93.56 180 ILE A CA 1
ATOM 1441 C C . ILE A 1 180 ? 7.371 7.093 11.615 1.00 93.56 180 ILE A C 1
ATOM 1443 O O . ILE A 1 180 ? 8.238 7.897 11.952 1.00 93.56 180 ILE A O 1
ATOM 1447 N N . PHE A 1 181 ? 7.652 5.877 11.161 1.00 94.88 181 PHE A N 1
ATOM 1448 C CA . PHE A 1 181 ? 8.987 5.379 10.886 1.00 94.88 181 PHE A CA 1
ATOM 1449 C C . PHE A 1 181 ? 9.305 5.537 9.397 1.00 94.88 181 PHE A C 1
ATOM 1451 O O . PHE A 1 181 ? 8.710 4.875 8.546 1.00 94.88 181 PHE A O 1
ATOM 1458 N N . VAL A 1 182 ? 10.219 6.451 9.075 1.00 92.31 182 VAL A N 1
ATOM 1459 C CA . VAL A 1 182 ? 10.596 6.763 7.690 1.00 92.31 182 VAL A CA 1
ATOM 1460 C C . VAL A 1 182 ? 11.691 5.809 7.210 1.00 92.31 182 VAL A C 1
ATOM 1462 O O . VAL A 1 182 ? 12.664 5.561 7.919 1.00 92.31 182 VAL A O 1
ATOM 1465 N N . ARG A 1 183 ? 11.529 5.293 5.990 1.00 93.12 183 ARG A N 1
ATOM 1466 C CA . ARG A 1 183 ? 12.458 4.392 5.298 1.00 93.12 183 ARG A CA 1
ATOM 1467 C C . ARG A 1 183 ? 12.891 5.031 3.979 1.00 93.12 183 ARG A C 1
ATOM 1469 O O . ARG A 1 183 ? 12.208 4.911 2.961 1.00 93.12 183 ARG A O 1
ATOM 1476 N N . GLU A 1 184 ? 14.019 5.733 4.012 1.00 90.50 184 GLU A N 1
ATOM 1477 C CA . GLU A 1 184 ? 14.631 6.358 2.833 1.00 90.50 184 GLU A CA 1
ATOM 1478 C C . GLU A 1 184 ? 15.414 5.314 2.028 1.00 90.50 184 GLU A C 1
ATOM 1480 O O . GLU A 1 184 ? 16.376 4.733 2.529 1.00 90.50 184 GLU A O 1
ATOM 1485 N N . ALA A 1 185 ? 15.042 5.088 0.767 1.00 88.94 185 ALA A N 1
ATOM 1486 C CA . ALA A 1 185 ? 15.614 4.024 -0.063 1.00 88.94 185 ALA A CA 1
ATOM 1487 C C . ALA A 1 185 ? 17.151 4.089 -0.202 1.00 88.94 185 ALA A C 1
ATOM 1489 O O . ALA A 1 185 ? 17.804 3.050 -0.251 1.00 88.94 185 ALA A O 1
ATOM 1490 N N . GLU A 1 186 ? 17.735 5.291 -0.241 1.00 85.38 186 GLU A N 1
ATOM 1491 C CA . GLU A 1 186 ? 19.192 5.472 -0.353 1.00 85.38 186 GLU A CA 1
ATOM 1492 C C . GLU A 1 186 ? 19.931 5.343 0.990 1.00 85.38 186 GLU A C 1
ATOM 1494 O O . GLU A 1 186 ? 21.142 5.137 0.996 1.00 85.38 186 GLU A O 1
ATOM 1499 N N . GLU A 1 187 ? 19.231 5.435 2.125 1.00 88.19 187 GLU A N 1
ATOM 1500 C CA . GLU A 1 187 ? 19.850 5.411 3.461 1.00 88.19 187 GLU A CA 1
ATOM 1501 C C . GLU A 1 187 ? 19.772 4.025 4.124 1.00 88.19 187 GLU A C 1
ATOM 1503 O O . GLU A 1 187 ? 20.531 3.737 5.046 1.00 88.19 187 GLU A O 1
ATOM 1508 N N . ILE A 1 188 ? 18.888 3.141 3.646 1.00 89.69 188 ILE A N 1
ATOM 1509 C CA . ILE A 1 188 ? 18.633 1.818 4.248 1.00 89.69 188 ILE A CA 1
ATOM 1510 C C . ILE A 1 188 ? 19.403 0.663 3.580 1.00 89.69 188 ILE A C 1
ATOM 1512 O O . ILE A 1 188 ? 19.064 -0.499 3.780 1.00 89.69 188 ILE A O 1
ATOM 1516 N N . GLY A 1 189 ? 20.443 0.965 2.793 1.00 88.38 189 GLY A N 1
ATOM 1517 C CA . GLY A 1 189 ? 21.367 -0.047 2.259 1.00 88.38 189 GLY A CA 1
ATOM 1518 C C . GLY A 1 189 ? 20.756 -1.002 1.228 1.00 88.38 189 GLY A C 1
ATOM 1519 O O . GLY A 1 189 ? 21.128 -2.174 1.177 1.00 88.38 189 GLY A O 1
ATOM 1520 N N . LEU A 1 190 ? 19.808 -0.524 0.417 1.00 91.94 190 LEU A N 1
ATOM 1521 C CA . LEU A 1 190 ? 19.209 -1.322 -0.656 1.00 91.94 190 LEU A CA 1
ATOM 1522 C C . LEU A 1 190 ? 20.232 -1.660 -1.755 1.00 91.94 190 LEU A C 1
ATOM 1524 O O . LEU A 1 190 ? 21.206 -0.927 -1.933 1.00 91.94 190 LEU A O 1
ATOM 1528 N N . PRO A 1 191 ? 20.002 -2.721 -2.555 1.00 93.38 191 PRO A N 1
ATOM 1529 C CA . PRO A 1 191 ? 20.814 -2.977 -3.740 1.00 93.38 191 PRO A CA 1
ATOM 1530 C C . PRO A 1 191 ? 20.867 -1.759 -4.670 1.00 93.38 191 PRO A C 1
ATOM 1532 O O . PRO A 1 191 ? 19.839 -1.136 -4.922 1.00 93.38 191 PRO A O 1
ATOM 1535 N N . ASP A 1 192 ? 22.026 -1.481 -5.274 1.00 92.00 192 ASP A N 1
ATOM 1536 C CA . ASP A 1 192 ? 22.246 -0.272 -6.089 1.00 92.00 192 ASP A CA 1
ATOM 1537 C C . ASP A 1 192 ? 21.238 -0.070 -7.227 1.00 92.00 192 ASP A C 1
ATOM 1539 O O . ASP A 1 192 ? 21.000 1.058 -7.660 1.00 92.00 192 ASP A O 1
ATOM 1543 N N . TYR A 1 193 ? 20.655 -1.144 -7.756 1.00 93.62 193 TYR A N 1
ATOM 1544 C CA . TYR A 1 193 ? 19.657 -1.070 -8.821 1.00 93.62 193 TYR A CA 1
ATOM 1545 C C . TYR A 1 193 ? 18.244 -0.761 -8.312 1.00 93.62 193 TYR A C 1
ATOM 1547 O O . TYR A 1 193 ? 17.392 -0.408 -9.122 1.00 93.62 193 TYR A O 1
ATOM 1555 N N . TYR A 1 194 ? 17.977 -0.892 -7.014 1.00 95.06 194 TYR A N 1
ATOM 1556 C CA . TYR A 1 194 ? 16.670 -0.681 -6.406 1.00 95.06 194 TYR A CA 1
ATOM 1557 C C . TYR A 1 194 ? 16.589 0.742 -5.853 1.00 95.06 194 TYR A C 1
ATOM 1559 O O . TYR A 1 194 ? 17.330 1.116 -4.949 1.00 95.06 194 TYR A O 1
ATOM 1567 N N . LYS A 1 195 ? 15.716 1.567 -6.429 1.00 93.12 195 LYS A N 1
ATOM 1568 C CA . LYS A 1 195 ? 15.700 3.014 -6.186 1.00 93.12 195 LYS A CA 1
ATOM 1569 C C . LYS A 1 195 ? 14.475 3.486 -5.420 1.00 93.12 195 LYS A C 1
ATOM 1571 O O . LYS A 1 195 ? 14.594 4.426 -4.644 1.00 93.12 195 LYS A O 1
ATOM 1576 N N . SER A 1 196 ? 13.316 2.862 -5.599 1.00 92.62 196 SER A N 1
ATOM 1577 C CA . SER A 1 196 ? 12.080 3.294 -4.935 1.00 92.62 196 SER A CA 1
ATOM 1578 C C . SER A 1 196 ? 11.095 2.143 -4.741 1.00 92.62 196 SER A C 1
ATOM 1580 O O . SER A 1 196 ? 11.226 1.084 -5.353 1.00 92.62 196 SER A O 1
ATOM 1582 N N . PHE A 1 197 ? 10.108 2.331 -3.865 1.00 94.81 197 PHE A N 1
ATOM 1583 C CA . PHE A 1 197 ? 9.131 1.295 -3.528 1.00 94.81 197 PHE A CA 1
ATOM 1584 C C . PHE A 1 197 ? 7.828 1.502 -4.300 1.00 94.81 197 PHE A C 1
ATOM 1586 O O . PHE A 1 197 ? 7.193 2.548 -4.178 1.00 94.81 197 PHE A O 1
ATOM 1593 N N . ALA A 1 198 ? 7.413 0.495 -5.066 1.00 95.50 198 ALA A N 1
ATOM 1594 C CA . ALA A 1 198 ? 6.163 0.523 -5.821 1.00 95.50 198 ALA A CA 1
ATOM 1595 C C . ALA A 1 198 ? 4.970 -0.006 -5.006 1.00 95.50 198 ALA A C 1
ATOM 1597 O O . ALA A 1 198 ? 5.142 -0.820 -4.094 1.00 95.50 198 ALA A O 1
ATOM 1598 N N . HIS A 1 199 ? 3.750 0.380 -5.398 1.00 95.88 199 HIS A N 1
ATOM 1599 C CA . HIS A 1 199 ? 2.489 -0.038 -4.758 1.00 95.88 199 HIS A CA 1
ATOM 1600 C C . HIS A 1 199 ? 2.410 -1.549 -4.495 1.00 95.88 199 HIS A C 1
ATOM 1602 O O . HIS A 1 199 ? 2.012 -2.005 -3.422 1.00 95.88 199 HIS A O 1
ATOM 1608 N N . THR A 1 200 ? 2.789 -2.329 -5.508 1.00 93.44 200 THR A N 1
ATOM 1609 C CA . THR A 1 200 ? 2.667 -3.789 -5.566 1.00 93.44 200 THR A CA 1
ATOM 1610 C C . THR A 1 200 ? 3.764 -4.551 -4.839 1.00 93.44 200 THR A C 1
ATOM 1612 O O . THR A 1 200 ? 3.652 -5.772 -4.728 1.00 93.44 200 THR A O 1
ATOM 1615 N N . ALA A 1 201 ? 4.806 -3.847 -4.394 1.00 96.06 201 ALA A N 1
ATOM 1616 C CA . ALA A 1 201 ? 6.037 -4.433 -3.888 1.00 96.06 201 ALA A CA 1
ATOM 1617 C C . ALA A 1 201 ? 6.011 -4.680 -2.377 1.00 96.06 201 ALA A C 1
ATOM 1619 O O . ALA A 1 201 ? 6.569 -5.670 -1.920 1.00 96.06 201 ALA A O 1
ATOM 1620 N N . LEU A 1 202 ? 5.373 -3.787 -1.606 1.00 97.31 202 LEU A N 1
ATOM 1621 C CA . LEU A 1 202 ? 5.553 -3.717 -0.149 1.00 97.31 202 LEU A CA 1
ATOM 1622 C C . LEU A 1 202 ? 5.263 -5.036 0.581 1.00 97.31 202 LEU A C 1
ATOM 1624 O O . LEU A 1 202 ? 6.000 -5.387 1.497 1.00 97.31 202 LEU A O 1
ATOM 1628 N N . SER A 1 203 ? 4.229 -5.770 0.164 1.00 96.19 203 SER A N 1
ATOM 1629 C CA . SER A 1 203 ? 3.761 -7.005 0.809 1.00 96.19 203 SER A CA 1
ATOM 1630 C C . SER A 1 203 ? 4.478 -8.282 0.362 1.00 96.19 203 SER A C 1
ATOM 1632 O O . SER A 1 203 ? 4.032 -9.371 0.713 1.00 96.19 203 SER A O 1
ATOM 1634 N N . VAL A 1 204 ? 5.544 -8.179 -0.429 1.00 97.38 204 VAL A N 1
ATOM 1635 C CA . VAL A 1 204 ? 6.193 -9.335 -1.054 1.00 97.38 204 VAL A CA 1
ATOM 1636 C C . VAL A 1 204 ? 7.666 -9.396 -0.638 1.00 97.38 204 VAL A C 1
ATOM 1638 O O . VAL A 1 204 ? 8.377 -8.410 -0.838 1.00 97.38 204 VAL A O 1
ATOM 1641 N N . PRO A 1 205 ? 8.159 -10.517 -0.085 1.00 97.44 205 PRO A N 1
ATOM 1642 C CA . PRO A 1 205 ? 9.556 -10.640 0.316 1.00 97.44 205 PRO A CA 1
ATOM 1643 C C . PRO A 1 205 ? 10.496 -10.821 -0.890 1.00 97.44 205 PRO A C 1
ATOM 1645 O O . PRO A 1 205 ? 10.087 -11.325 -1.939 1.00 97.44 205 PRO A O 1
ATOM 1648 N N . PRO A 1 206 ? 11.793 -10.491 -0.752 1.00 97.38 206 PRO A N 1
ATOM 1649 C CA . PRO A 1 206 ? 12.778 -10.675 -1.821 1.00 97.38 206 PRO A CA 1
ATOM 1650 C C . PRO A 1 206 ? 13.034 -12.153 -2.160 1.00 97.38 206 PRO A C 1
ATOM 1652 O O . PRO A 1 206 ? 13.559 -12.448 -3.233 1.00 97.38 206 PRO A O 1
ATOM 1655 N N . SER A 1 207 ? 12.675 -13.070 -1.259 1.00 97.19 207 SER A N 1
ATOM 1656 C CA . SER A 1 207 ? 12.774 -14.522 -1.428 1.00 97.19 207 SER A CA 1
ATOM 1657 C C . SER A 1 207 ? 11.581 -15.147 -2.159 1.00 97.19 207 SER A C 1
ATOM 1659 O O . SER A 1 207 ? 11.616 -16.349 -2.423 1.00 97.19 207 SER A O 1
ATOM 1661 N N . ASP A 1 208 ? 10.540 -14.372 -2.489 1.00 96.75 208 ASP A N 1
ATOM 1662 C CA . ASP A 1 208 ? 9.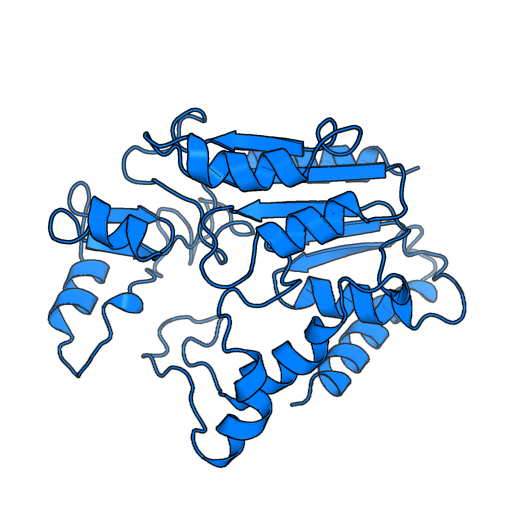361 -14.890 -3.184 1.00 96.75 208 ASP A CA 1
ATOM 1663 C C . ASP A 1 208 ? 9.754 -15.536 -4.532 1.00 96.75 208 ASP A C 1
ATOM 1665 O O . ASP A 1 208 ? 10.488 -14.928 -5.318 1.00 96.75 208 ASP A O 1
ATOM 1669 N N . PRO A 1 209 ? 9.292 -16.762 -4.833 1.00 94.38 209 PRO A N 1
ATOM 1670 C CA . PRO A 1 209 ? 9.728 -17.494 -6.021 1.00 94.38 209 PRO A CA 1
ATOM 1671 C C . PRO A 1 209 ? 9.216 -16.898 -7.341 1.00 94.38 209 PRO A C 1
ATOM 1673 O O . PRO A 1 209 ? 9.790 -17.169 -8.394 1.00 94.38 209 PRO A O 1
ATOM 1676 N N . HIS A 1 210 ? 8.139 -16.111 -7.313 1.00 95.06 210 HIS A N 1
ATOM 1677 C CA . HIS A 1 210 ? 7.534 -15.516 -8.507 1.00 95.06 210 HIS A CA 1
ATOM 1678 C C . HIS A 1 210 ? 7.921 -14.047 -8.666 1.00 95.06 210 HIS A C 1
ATOM 1680 O O . HIS A 1 210 ? 8.297 -13.627 -9.759 1.00 95.06 210 HIS A O 1
ATOM 1686 N N . TYR A 1 211 ? 7.887 -13.289 -7.572 1.00 96.12 211 TYR A N 1
ATOM 1687 C CA . TYR A 1 211 ? 8.073 -11.840 -7.545 1.00 96.12 211 TYR A CA 1
ATOM 1688 C C . TYR A 1 211 ? 9.409 -11.378 -6.950 1.00 96.12 211 TYR A C 1
ATOM 1690 O O . TYR A 1 211 ? 9.737 -10.202 -7.076 1.00 96.12 211 TYR A O 1
ATOM 1698 N N . GLY A 1 212 ? 10.159 -12.248 -6.271 1.00 95.75 212 GLY A N 1
ATOM 1699 C CA . GLY A 1 212 ? 11.386 -11.888 -5.562 1.00 95.75 212 GLY A CA 1
ATOM 1700 C C . GLY A 1 212 ? 12.558 -11.535 -6.481 1.00 95.75 212 GLY A C 1
ATOM 1701 O O . GLY A 1 212 ? 12.431 -11.435 -7.699 1.00 95.75 212 GLY A O 1
ATOM 1702 N N . VAL A 1 213 ? 13.751 -11.396 -5.898 1.00 95.50 213 VAL A N 1
ATOM 1703 C CA . VAL A 1 213 ? 14.986 -11.005 -6.612 1.00 95.50 213 VAL A CA 1
ATOM 1704 C C . VAL A 1 213 ? 15.283 -11.929 -7.799 1.00 95.50 213 VAL A C 1
ATOM 1706 O O . VAL A 1 213 ? 15.709 -11.469 -8.857 1.00 95.50 213 VAL A O 1
ATOM 1709 N N . ASN A 1 214 ? 15.028 -13.228 -7.620 1.00 93.75 214 ASN A N 1
ATOM 1710 C CA . ASN A 1 214 ? 15.207 -14.268 -8.636 1.00 93.75 214 ASN A CA 1
ATOM 1711 C C . ASN A 1 214 ? 13.871 -14.734 -9.245 1.00 93.75 214 ASN A C 1
ATOM 1713 O O . ASN A 1 214 ? 13.822 -15.787 -9.880 1.00 93.75 214 ASN A O 1
ATOM 1717 N N . GLY A 1 215 ? 12.795 -13.977 -9.020 1.00 92.50 215 GLY A N 1
ATOM 1718 C CA . GLY A 1 215 ? 11.457 -14.290 -9.496 1.00 92.50 215 GLY A CA 1
ATOM 1719 C C . GLY A 1 215 ? 11.344 -14.238 -11.019 1.00 92.50 215 GLY A C 1
ATOM 1720 O O . GLY A 1 215 ? 12.054 -13.491 -11.702 1.00 92.50 215 GLY A O 1
ATOM 1721 N N . ALA A 1 216 ? 10.442 -15.050 -11.568 1.00 91.38 216 ALA A N 1
ATOM 1722 C CA . ALA A 1 216 ? 10.197 -15.095 -13.007 1.00 91.38 216 ALA A CA 1
ATOM 1723 C C . ALA A 1 216 ? 9.495 -13.827 -13.522 1.00 91.38 216 ALA A C 1
ATOM 1725 O O . ALA A 1 216 ? 9.735 -13.406 -14.658 1.00 91.38 216 ALA A O 1
ATOM 1726 N N . TYR A 1 217 ? 8.641 -13.213 -12.701 1.00 94.88 217 TYR A N 1
ATOM 1727 C CA . TYR A 1 217 ? 7.824 -12.083 -13.115 1.00 94.88 217 TYR A CA 1
ATOM 1728 C C . TYR A 1 217 ? 8.580 -10.758 -13.035 1.00 94.88 217 TYR A C 1
ATOM 1730 O O . TYR A 1 217 ? 9.204 -10.409 -12.034 1.00 94.88 217 TYR A O 1
ATOM 1738 N N . LYS A 1 218 ? 8.479 -9.979 -14.113 1.00 94.12 218 LYS A N 1
ATOM 1739 C CA . LYS A 1 218 ? 9.094 -8.658 -14.251 1.00 94.12 218 LYS A CA 1
ATOM 1740 C C . LYS A 1 218 ? 8.034 -7.692 -14.743 1.00 94.12 218 LYS A C 1
ATOM 1742 O O . LYS A 1 218 ? 7.546 -7.819 -15.860 1.00 94.12 218 LYS A O 1
ATOM 1747 N N . GLN A 1 219 ? 7.701 -6.701 -13.928 1.00 94.19 219 GLN A N 1
ATOM 1748 C CA . GLN A 1 219 ? 6.705 -5.710 -14.308 1.00 94.19 219 GLN A CA 1
ATOM 1749 C C . GLN A 1 219 ? 7.364 -4.663 -15.223 1.00 94.19 219 GLN A C 1
ATOM 1751 O O . GLN A 1 219 ? 8.144 -3.824 -14.768 1.00 94.19 219 GLN A O 1
ATOM 1756 N N . CYS A 1 220 ? 7.038 -4.737 -16.516 1.00 93.94 220 CYS A N 1
ATOM 1757 C CA . CYS A 1 220 ? 7.508 -3.832 -17.573 1.00 93.94 220 CYS A CA 1
ATOM 1758 C C . CYS A 1 220 ? 6.350 -3.129 -18.312 1.00 93.94 220 CYS A C 1
ATOM 1760 O O . CYS A 1 220 ? 6.536 -2.617 -19.412 1.00 93.94 220 CYS A O 1
ATOM 1762 N N . LYS A 1 221 ? 5.136 -3.129 -17.743 1.00 90.56 221 LYS A N 1
ATOM 1763 C CA . LYS A 1 221 ? 3.885 -2.761 -18.442 1.00 90.56 221 LYS A CA 1
ATOM 1764 C C . LYS A 1 221 ? 3.861 -1.334 -18.958 1.00 90.56 221 LYS A C 1
ATOM 1766 O O . LYS A 1 221 ? 3.159 -1.054 -19.915 1.00 90.56 221 LYS A O 1
ATOM 1771 N N . HIS A 1 222 ? 4.596 -0.422 -18.329 1.00 88.75 222 HIS A N 1
ATOM 1772 C CA . HIS A 1 222 ? 4.654 0.972 -18.772 1.00 88.75 222 HIS A CA 1
ATOM 1773 C C . HIS A 1 222 ? 5.375 1.147 -20.114 1.00 88.75 222 HIS A C 1
ATOM 1775 O O . HIS A 1 222 ? 5.278 2.222 -20.683 1.00 88.75 222 HIS A O 1
ATOM 1781 N N . TYR A 1 223 ? 6.078 0.123 -20.610 1.00 89.75 223 TYR A N 1
ATOM 1782 C CA . TYR A 1 223 ? 6.611 0.079 -21.977 1.00 89.75 223 TYR A CA 1
ATOM 1783 C C . TYR A 1 223 ? 5.631 -0.536 -22.981 1.00 89.75 223 TYR A C 1
ATOM 1785 O O . TYR A 1 223 ? 5.946 -0.670 -24.159 1.00 89.75 223 TYR A O 1
ATOM 1793 N N . PHE A 1 224 ? 4.457 -0.971 -22.524 1.00 84.56 224 PHE A N 1
ATOM 1794 C CA . PHE A 1 224 ? 3.444 -1.567 -23.377 1.00 84.56 224 PHE A CA 1
ATOM 1795 C C . PHE A 1 224 ? 2.531 -0.473 -23.944 1.00 84.56 224 PHE A C 1
ATOM 1797 O O . PHE A 1 224 ? 1.390 -0.309 -23.513 1.00 84.56 224 PHE A O 1
ATOM 1804 N N . GLU A 1 225 ? 3.056 0.290 -24.903 1.00 71.31 225 GLU A N 1
ATOM 1805 C CA . GLU A 1 225 ? 2.323 1.323 -25.642 1.00 71.31 225 GLU A CA 1
ATOM 1806 C C . GLU A 1 225 ? 2.364 1.037 -27.157 1.00 71.31 225 GLU A C 1
ATOM 1808 O O . GLU A 1 225 ? 3.336 0.508 -27.692 1.00 71.31 225 GLU A O 1
ATOM 1813 N N . ASP A 1 226 ? 1.254 1.316 -27.848 1.00 56.03 226 ASP A N 1
ATOM 1814 C CA . ASP A 1 226 ? 1.121 1.405 -29.312 1.00 56.03 226 ASP A CA 1
ATOM 1815 C C . ASP A 1 226 ? 1.858 0.363 -30.182 1.00 56.03 226 ASP A C 1
ATOM 1817 O O . ASP A 1 226 ? 2.386 0.668 -31.252 1.00 56.03 226 ASP A O 1
ATOM 1821 N N . LYS A 1 227 ? 1.764 -0.917 -29.793 1.00 55.97 227 LYS A N 1
ATOM 1822 C CA . LYS A 1 227 ? 2.167 -2.100 -30.588 1.00 55.97 227 LYS A CA 1
ATOM 1823 C C . LYS A 1 227 ? 3.673 -2.249 -30.843 1.00 55.97 227 LYS A C 1
ATOM 1825 O O . LYS A 1 227 ? 4.045 -3.182 -31.559 1.00 55.97 227 LYS A O 1
ATOM 1830 N N . ASP A 1 228 ? 4.525 -1.407 -30.262 1.00 65.94 228 ASP A N 1
ATOM 1831 C CA . ASP A 1 228 ? 5.971 -1.629 -30.271 1.00 65.94 228 ASP A CA 1
ATOM 1832 C C . ASP A 1 228 ? 6.388 -2.393 -29.008 1.00 65.94 228 ASP A C 1
ATOM 1834 O O . ASP A 1 228 ? 6.504 -1.857 -27.910 1.00 65.94 228 ASP A O 1
ATOM 1838 N N . PHE A 1 229 ? 6.589 -3.700 -29.167 1.00 83.50 229 PHE A N 1
ATOM 1839 C CA . PHE A 1 229 ? 6.953 -4.610 -28.079 1.00 83.50 229 PHE A CA 1
ATOM 1840 C C . PHE A 1 229 ? 8.441 -4.553 -27.724 1.00 83.50 229 PHE A C 1
ATOM 1842 O O . PHE A 1 229 ? 8.885 -5.286 -26.838 1.00 83.50 229 PHE A O 1
ATOM 1849 N N . LYS A 1 230 ? 9.238 -3.745 -28.429 1.00 88.31 230 LYS A N 1
ATOM 1850 C CA . LYS A 1 230 ? 10.691 -3.780 -28.300 1.00 88.31 230 LYS A CA 1
ATOM 1851 C C . LYS A 1 230 ? 11.147 -3.395 -26.895 1.00 88.31 230 LYS A C 1
ATOM 1853 O O . LYS A 1 230 ? 11.832 -4.191 -26.259 1.00 88.31 230 LYS A O 1
ATOM 1858 N N . GLU A 1 231 ? 10.722 -2.242 -26.382 1.00 89.50 231 GLU A N 1
ATOM 1859 C CA . GLU A 1 231 ? 11.122 -1.779 -25.042 1.00 89.50 231 GLU A CA 1
ATOM 1860 C C . GLU A 1 231 ? 10.579 -2.690 -23.932 1.00 89.50 231 GLU A C 1
ATOM 1862 O O . GLU A 1 231 ? 11.258 -2.953 -22.936 1.00 89.50 231 GLU A O 1
ATOM 1867 N N . PHE A 1 232 ? 9.382 -3.248 -24.131 1.00 91.06 232 PHE A N 1
ATOM 1868 C CA . PHE A 1 232 ? 8.788 -4.233 -23.230 1.00 91.06 232 PHE A CA 1
ATOM 1869 C C . PHE A 1 232 ? 9.642 -5.510 -23.130 1.00 91.06 232 PHE A C 1
ATOM 1871 O O . PHE A 1 232 ? 9.995 -5.947 -22.031 1.00 91.06 232 PHE A O 1
ATOM 1878 N N . GLU A 1 233 ? 10.036 -6.093 -24.266 1.00 91.50 233 GLU A N 1
ATOM 1879 C CA . GLU A 1 233 ? 10.895 -7.281 -24.311 1.00 91.50 233 GLU A CA 1
ATOM 1880 C C . GLU A 1 233 ? 12.322 -6.996 -23.821 1.00 91.50 233 GLU A C 1
ATOM 1882 O O . GLU A 1 233 ? 12.907 -7.815 -23.104 1.00 91.50 233 GLU A O 1
ATOM 1887 N N . GLU A 1 234 ? 12.878 -5.830 -24.155 1.00 92.94 234 GLU A N 1
ATOM 1888 C CA . GLU A 1 234 ? 14.176 -5.373 -23.655 1.00 92.94 234 GLU A CA 1
ATOM 1889 C C . GLU A 1 234 ? 14.157 -5.248 -22.130 1.00 92.94 234 GLU A C 1
ATOM 1891 O O . GLU A 1 234 ? 15.015 -5.820 -21.458 1.00 92.94 234 GLU A O 1
ATOM 1896 N N . CYS A 1 235 ? 13.126 -4.620 -21.560 1.00 94.00 235 CYS A N 1
ATOM 1897 C CA . CYS A 1 235 ? 12.939 -4.536 -20.116 1.00 94.00 235 CYS A CA 1
ATOM 1898 C C . CYS A 1 235 ? 12.871 -5.921 -19.457 1.00 94.00 235 CYS A C 1
ATOM 1900 O O . CYS A 1 235 ? 13.500 -6.149 -18.414 1.00 94.00 235 CYS A O 1
ATOM 1902 N N . LYS A 1 236 ? 12.173 -6.888 -20.067 1.00 93.25 236 LYS A N 1
ATOM 1903 C CA . LYS A 1 236 ? 12.090 -8.261 -19.545 1.00 93.25 236 LYS A CA 1
ATOM 1904 C C . LYS A 1 236 ? 13.431 -8.994 -19.605 1.00 93.25 236 LYS A C 1
ATOM 1906 O O . LYS A 1 236 ? 13.764 -9.736 -18.677 1.00 93.25 236 LYS A O 1
ATOM 1911 N N . ARG A 1 237 ? 14.245 -8.768 -20.636 1.00 94.50 237 ARG A N 1
ATOM 1912 C CA . ARG A 1 237 ? 15.543 -9.448 -20.821 1.00 94.50 237 ARG A CA 1
ATOM 1913 C C . ARG A 1 237 ? 16.721 -8.728 -20.173 1.00 94.50 237 ARG A C 1
ATOM 1915 O O . ARG A 1 237 ? 17.758 -9.355 -19.986 1.00 94.50 237 ARG A O 1
ATOM 1922 N N . ALA A 1 238 ? 16.559 -7.460 -19.794 1.00 94.31 238 ALA A N 1
ATOM 1923 C CA . ALA A 1 238 ? 17.616 -6.646 -19.206 1.00 94.31 238 ALA A CA 1
ATOM 1924 C C . ALA A 1 238 ? 18.298 -7.343 -18.014 1.00 94.31 238 ALA A C 1
ATOM 1926 O O . ALA A 1 238 ? 17.650 -7.932 -17.141 1.00 94.31 238 ALA A O 1
ATOM 1927 N N . VAL A 1 239 ? 19.621 -7.247 -17.962 1.00 94.31 239 VAL A N 1
ATOM 1928 C CA . VAL A 1 239 ? 20.463 -7.782 -16.880 1.00 94.31 239 VAL A CA 1
ATOM 1929 C C . VAL A 1 239 ? 21.200 -6.642 -16.194 1.00 94.31 239 VAL A C 1
ATOM 1931 O O . VAL A 1 239 ? 21.368 -5.571 -16.774 1.00 94.31 239 VAL A O 1
ATOM 1934 N N . LEU A 1 240 ? 21.642 -6.819 -14.953 1.00 93.44 240 LEU A N 1
ATOM 1935 C CA . LEU A 1 240 ? 22.420 -5.771 -14.293 1.00 93.44 240 LEU A CA 1
ATOM 1936 C C . LEU A 1 240 ? 23.721 -5.491 -15.071 1.00 93.44 240 LEU A C 1
ATOM 1938 O O . LEU A 1 240 ? 24.316 -6.431 -15.595 1.00 93.44 240 LEU A O 1
ATOM 1942 N N . PRO A 1 241 ? 24.163 -4.221 -15.167 1.00 94.06 241 PRO A N 1
ATOM 1943 C CA . PRO A 1 241 ? 23.606 -3.019 -14.531 1.00 94.06 241 PRO A CA 1
ATOM 1944 C C . PRO A 1 241 ? 22.590 -2.234 -15.396 1.00 94.06 241 PRO A C 1
ATOM 1946 O O . PRO A 1 241 ? 22.288 -1.083 -15.069 1.00 94.06 241 PRO A O 1
ATOM 1949 N N . SER A 1 242 ? 22.080 -2.822 -16.488 1.00 94.31 242 SER A N 1
ATOM 1950 C CA . SER A 1 242 ? 21.264 -2.144 -17.520 1.00 94.31 242 SER A CA 1
ATOM 1951 C C . SER A 1 242 ? 19.824 -1.811 -17.114 1.00 94.31 242 SER A C 1
ATOM 1953 O O . SER A 1 242 ? 19.145 -1.090 -17.841 1.00 94.31 242 SER A O 1
ATOM 1955 N N . PHE A 1 243 ? 19.362 -2.282 -15.952 1.00 96.12 243 PHE A N 1
ATOM 1956 C CA . PHE A 1 243 ? 18.048 -1.935 -15.414 1.00 96.12 243 PHE A CA 1
ATOM 1957 C C . PHE A 1 243 ? 18.124 -1.310 -14.019 1.00 96.12 243 PHE A C 1
ATOM 1959 O O . PHE A 1 243 ? 19.117 -1.455 -13.300 1.00 96.12 243 PHE A O 1
ATOM 1966 N N . VAL A 1 244 ? 17.041 -0.633 -13.646 1.00 95.94 244 VAL A N 1
ATOM 1967 C CA . VAL A 1 244 ? 16.722 -0.217 -12.274 1.00 95.94 244 VAL A CA 1
ATOM 1968 C C . VAL A 1 244 ? 15.317 -0.673 -11.901 1.00 95.94 244 VAL A C 1
ATOM 1970 O O . VAL A 1 244 ? 14.469 -0.874 -12.769 1.00 95.94 244 VAL A O 1
ATOM 1973 N N . VAL A 1 245 ? 15.083 -0.837 -10.605 1.00 96.00 245 VAL A N 1
ATOM 1974 C CA . VAL A 1 245 ? 13.786 -1.171 -10.021 1.00 96.00 245 VAL A CA 1
ATOM 1975 C C . VAL A 1 245 ? 13.275 0.028 -9.235 1.00 96.00 245 VAL A C 1
ATOM 1977 O O . VAL A 1 245 ? 14.012 0.624 -8.450 1.00 96.00 245 VAL A O 1
ATOM 1980 N N . GLY A 1 246 ? 12.016 0.380 -9.447 1.00 94.31 246 GLY A N 1
ATOM 1981 C CA . GLY A 1 246 ? 11.362 1.476 -8.746 1.00 94.31 246 GLY A CA 1
ATOM 1982 C C . GLY A 1 246 ? 9.878 1.541 -9.054 1.00 94.31 246 GLY A C 1
ATOM 1983 O O . GLY A 1 246 ? 9.336 0.673 -9.725 1.00 94.31 246 GLY A O 1
ATOM 1984 N N . GLU A 1 247 ? 9.195 2.557 -8.561 1.00 93.06 247 GLU A N 1
ATOM 1985 C CA . GLU A 1 247 ? 7.876 2.932 -9.058 1.00 93.06 247 GLU A CA 1
ATOM 1986 C C . GLU A 1 247 ? 7.990 3.657 -10.412 1.00 93.06 247 GLU A C 1
ATOM 1988 O O . GLU A 1 247 ? 9.033 4.211 -10.750 1.00 93.06 247 GLU A O 1
ATOM 1993 N N . THR A 1 248 ? 6.929 3.637 -11.214 1.00 90.81 248 THR A N 1
ATOM 1994 C CA . THR A 1 248 ? 6.918 4.145 -12.597 1.00 90.81 248 THR A CA 1
ATOM 1995 C C . THR A 1 248 ? 6.327 5.549 -12.723 1.00 90.81 248 THR A C 1
ATOM 1997 O O . THR A 1 248 ? 5.662 5.841 -13.717 1.00 90.81 248 THR A O 1
ATOM 2000 N N . THR A 1 249 ? 6.564 6.413 -11.732 1.00 88.62 249 THR A N 1
ATOM 2001 C CA . THR A 1 249 ? 6.141 7.820 -11.785 1.00 88.62 249 THR A CA 1
ATOM 2002 C C . THR A 1 249 ? 6.832 8.559 -12.932 1.00 88.62 249 THR A C 1
ATOM 2004 O O . THR A 1 249 ? 7.930 8.186 -13.354 1.00 88.62 249 THR A O 1
ATOM 2007 N N . ASP A 1 250 ? 6.236 9.659 -13.394 1.00 87.75 250 ASP A N 1
ATOM 2008 C CA . ASP A 1 250 ? 6.839 10.507 -14.431 1.00 87.75 250 ASP A CA 1
ATOM 2009 C C . ASP A 1 250 ? 8.238 10.993 -14.024 1.00 87.75 250 ASP A C 1
ATOM 2011 O O . ASP A 1 250 ? 9.191 10.839 -14.781 1.00 87.75 250 ASP A O 1
ATOM 2015 N N . SER A 1 251 ? 8.411 11.437 -12.775 1.00 85.31 251 SER A N 1
ATOM 2016 C CA . SER A 1 251 ? 9.716 11.861 -12.247 1.00 85.31 251 SER A CA 1
ATOM 2017 C C . SER A 1 251 ? 10.762 10.739 -12.215 1.00 85.31 251 SER A C 1
ATOM 2019 O O . SER A 1 251 ? 11.952 10.982 -12.430 1.00 85.31 251 SER A O 1
ATOM 2021 N N . PHE A 1 252 ? 10.347 9.493 -11.965 1.00 88.88 252 PHE A N 1
ATOM 2022 C CA . PHE A 1 252 ? 11.249 8.345 -11.996 1.00 88.88 252 PHE A CA 1
ATOM 2023 C C . PHE A 1 252 ? 11.667 8.015 -13.433 1.00 88.88 252 PHE A C 1
ATOM 2025 O O . PHE A 1 252 ? 12.844 7.748 -13.695 1.00 88.88 252 PHE A O 1
ATOM 2032 N N . LYS A 1 253 ? 10.719 8.088 -14.376 1.00 90.38 253 LYS A N 1
ATOM 2033 C CA . LYS A 1 253 ? 10.975 7.920 -15.812 1.00 90.38 253 LYS A CA 1
ATOM 2034 C C . LYS A 1 253 ? 11.890 9.011 -16.359 1.00 90.38 253 LYS A C 1
ATOM 2036 O O . LYS A 1 253 ? 12.816 8.685 -17.085 1.00 90.38 253 LYS A O 1
ATOM 2041 N N . GLU A 1 254 ? 11.705 10.268 -15.970 1.00 89.75 254 GLU A N 1
ATOM 2042 C CA . GLU A 1 254 ? 12.593 11.372 -16.359 1.00 89.75 254 GLU A CA 1
ATOM 2043 C C . GLU A 1 254 ? 14.028 11.167 -15.859 1.00 89.75 254 GLU A C 1
ATOM 2045 O O . GLU A 1 254 ? 14.988 11.472 -16.564 1.00 89.75 254 GLU A O 1
ATOM 2050 N N . ARG A 1 255 ? 14.190 10.629 -14.644 1.00 88.31 255 ARG A N 1
ATOM 2051 C CA . ARG A 1 255 ? 15.507 10.428 -14.027 1.00 88.31 255 ARG A CA 1
ATOM 2052 C C . ARG A 1 255 ? 16.283 9.250 -14.609 1.00 88.31 255 ARG A C 1
ATOM 2054 O O . ARG A 1 255 ? 17.503 9.337 -14.736 1.00 88.31 255 ARG A O 1
ATOM 2061 N N . TYR A 1 256 ? 15.609 8.134 -14.878 1.00 89.69 256 TYR A N 1
ATOM 2062 C CA . TYR A 1 256 ? 16.272 6.872 -15.232 1.00 89.69 256 TYR A CA 1
ATOM 2063 C C . TYR A 1 256 ? 15.972 6.384 -16.653 1.00 89.69 256 TYR A C 1
ATOM 2065 O O . TYR A 1 256 ? 16.733 5.573 -17.190 1.00 89.69 256 TYR A O 1
ATOM 2073 N N . GLY A 1 257 ? 14.893 6.870 -17.266 1.00 85.81 257 GLY A N 1
ATOM 2074 C CA . GLY A 1 257 ? 14.511 6.543 -18.635 1.00 85.81 257 GLY A CA 1
ATOM 2075 C C . GLY A 1 257 ? 15.573 6.990 -19.637 1.00 85.81 257 GLY A C 1
ATOM 2076 O O . GLY A 1 257 ? 16.315 7.941 -19.405 1.00 85.81 257 GLY A O 1
ATOM 2077 N N . GLY A 1 258 ? 15.717 6.236 -20.729 1.00 82.75 258 GLY A N 1
ATOM 2078 C CA . GLY A 1 258 ? 16.764 6.453 -21.737 1.00 82.75 258 GLY A CA 1
ATOM 2079 C C . GLY A 1 258 ? 18.191 6.097 -21.288 1.00 82.75 258 GLY A C 1
ATOM 2080 O O . GLY A 1 258 ? 19.065 5.946 -22.136 1.00 82.75 258 GLY A O 1
ATOM 2081 N N . ILE A 1 259 ? 18.432 5.916 -19.983 1.00 87.06 259 ILE A N 1
ATOM 2082 C CA . ILE A 1 259 ? 19.725 5.494 -19.419 1.00 87.06 259 ILE A CA 1
ATOM 2083 C C . ILE A 1 259 ? 19.689 4.005 -19.064 1.00 87.06 259 ILE A C 1
ATOM 2085 O O . ILE A 1 259 ? 20.640 3.269 -19.331 1.00 87.06 259 ILE A O 1
ATOM 2089 N N . LYS A 1 260 ? 18.596 3.560 -18.436 1.00 90.88 260 LYS A N 1
ATOM 2090 C CA . LYS A 1 260 ? 18.382 2.177 -17.999 1.00 90.88 260 LYS A CA 1
ATOM 2091 C C . LYS A 1 260 ? 16.947 1.748 -18.272 1.00 90.88 260 LYS A C 1
ATOM 2093 O O . LYS A 1 260 ? 16.029 2.564 -18.208 1.00 90.88 260 LYS A O 1
ATOM 2098 N N . SER A 1 261 ? 16.737 0.452 -18.497 1.00 94.12 261 SER A N 1
ATOM 2099 C CA . SER A 1 261 ? 15.387 -0.111 -18.481 1.00 94.12 261 SER A CA 1
ATOM 2100 C C . SER A 1 261 ? 14.803 -0.001 -17.072 1.00 94.12 261 SER A C 1
ATOM 2102 O O . SER A 1 261 ? 15.448 -0.367 -16.088 1.00 94.12 261 SER A O 1
ATOM 2104 N N . ILE A 1 262 ? 13.576 0.487 -16.959 1.00 95.00 262 ILE A N 1
ATOM 2105 C CA . ILE A 1 262 ? 12.876 0.600 -15.679 1.00 95.00 262 ILE A CA 1
ATO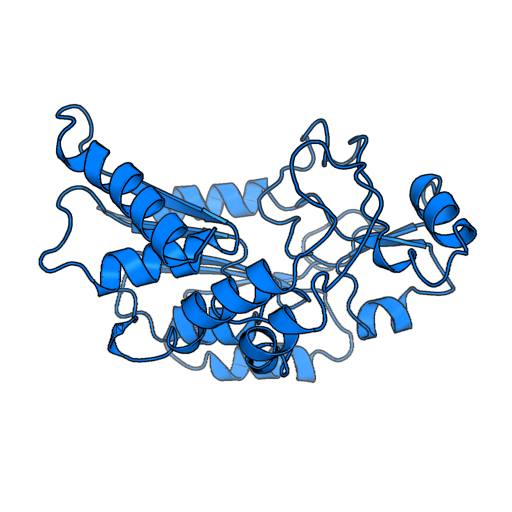M 2106 C C . ILE A 1 262 ? 12.022 -0.647 -15.482 1.00 95.00 262 ILE A C 1
ATOM 2108 O O . ILE A 1 262 ? 11.270 -1.019 -16.374 1.00 95.00 262 ILE A O 1
ATOM 2112 N N . ARG A 1 263 ? 12.102 -1.277 -14.312 1.00 95.69 263 ARG A N 1
ATOM 2113 C CA . ARG A 1 263 ? 11.155 -2.307 -13.872 1.00 95.69 263 ARG A CA 1
ATOM 2114 C C . ARG A 1 263 ? 10.344 -1.774 -12.711 1.00 95.69 263 ARG A C 1
ATOM 2116 O O . ARG A 1 263 ? 10.922 -1.299 -11.731 1.00 95.69 263 ARG A O 1
ATOM 2123 N N . ARG A 1 264 ? 9.019 -1.895 -12.794 1.00 96.00 264 ARG A N 1
ATOM 2124 C CA . ARG A 1 264 ? 8.176 -1.556 -11.654 1.00 96.00 264 ARG A CA 1
ATOM 2125 C C . ARG A 1 264 ? 8.443 -2.548 -10.518 1.00 96.00 264 ARG A C 1
ATOM 2127 O O . ARG A 1 264 ? 8.480 -3.755 -10.753 1.00 96.00 264 ARG A O 1
ATOM 2134 N N . GLY A 1 265 ? 8.638 -2.052 -9.299 1.00 96.25 265 GLY A N 1
ATOM 2135 C CA . GLY A 1 265 ? 8.903 -2.886 -8.126 1.00 96.25 265 GLY A CA 1
ATOM 2136 C C . GLY A 1 265 ? 7.803 -3.922 -7.867 1.00 96.25 265 GLY A C 1
ATOM 2137 O O . GLY A 1 265 ? 6.608 -3.611 -7.885 1.00 96.25 265 GLY A O 1
ATOM 2138 N N . VAL A 1 266 ? 8.214 -5.161 -7.594 1.00 96.50 266 VAL A N 1
ATOM 2139 C CA . VAL A 1 266 ? 7.311 -6.293 -7.302 1.00 96.50 266 VAL A CA 1
ATOM 2140 C C . VAL A 1 266 ? 7.626 -7.008 -5.988 1.00 96.50 266 VAL A C 1
ATOM 2142 O O . VAL A 1 266 ? 6.788 -7.767 -5.520 1.00 96.50 266 VAL A O 1
ATOM 2145 N N . TYR A 1 267 ? 8.759 -6.695 -5.355 1.00 97.56 267 TYR A N 1
ATOM 2146 C CA . TYR A 1 267 ? 9.146 -7.175 -4.029 1.00 97.56 267 TYR A CA 1
ATOM 2147 C C . TYR A 1 267 ? 9.729 -6.039 -3.192 1.00 97.56 267 TYR A C 1
ATOM 2149 O O . TYR A 1 267 ? 10.273 -5.077 -3.730 1.00 97.56 267 TYR A O 1
ATOM 2157 N N . ASN A 1 268 ? 9.641 -6.168 -1.877 1.00 97.81 268 ASN A N 1
ATOM 2158 C CA . ASN A 1 268 ? 10.165 -5.236 -0.898 1.00 97.81 268 ASN A CA 1
ATOM 2159 C C . ASN A 1 268 ? 11.543 -5.717 -0.407 1.00 97.81 268 ASN A C 1
ATOM 2161 O O . ASN A 1 268 ? 11.600 -6.674 0.361 1.00 97.81 268 ASN A O 1
ATOM 2165 N N . PRO A 1 269 ? 12.667 -5.086 -0.793 1.00 96.81 269 PRO A N 1
ATOM 2166 C CA . PRO A 1 269 ? 13.981 -5.449 -0.253 1.00 96.81 269 PRO A CA 1
ATOM 2167 C C . PRO A 1 269 ? 14.120 -5.166 1.253 1.00 96.81 269 PRO A C 1
ATOM 2169 O O . PRO A 1 269 ? 15.055 -5.657 1.871 1.00 96.81 269 PRO A O 1
ATOM 2172 N N . ASP A 1 270 ? 13.192 -4.408 1.839 1.00 97.44 270 ASP A N 1
ATOM 2173 C CA . ASP A 1 270 ? 13.114 -4.079 3.262 1.00 97.44 270 ASP A CA 1
ATOM 2174 C C . ASP A 1 270 ? 11.980 -4.837 3.991 1.00 97.44 270 ASP A C 1
ATOM 2176 O O . ASP A 1 270 ? 11.446 -4.386 5.008 1.00 97.44 270 ASP A O 1
ATOM 2180 N N . TYR A 1 271 ? 11.559 -5.982 3.441 1.00 98.00 271 TYR A N 1
ATOM 2181 C CA . TYR A 1 271 ? 10.418 -6.750 3.944 1.00 98.00 271 TYR A CA 1
ATOM 2182 C C . TYR A 1 271 ? 10.575 -7.169 5.412 1.00 98.00 271 TYR A C 1
ATOM 2184 O O . TYR A 1 271 ? 9.644 -6.987 6.190 1.00 98.00 271 TYR A O 1
ATOM 2192 N N . GLU A 1 272 ? 11.747 -7.673 5.810 1.00 97.56 272 GLU A N 1
ATOM 2193 C CA . GLU A 1 272 ? 12.000 -8.142 7.185 1.00 97.56 272 GLU A CA 1
ATOM 2194 C C . GLU A 1 272 ? 11.850 -7.020 8.221 1.00 97.56 272 GLU A C 1
ATOM 2196 O O . GLU A 1 272 ? 11.303 -7.234 9.306 1.00 97.56 272 GLU A O 1
ATOM 2201 N N . THR A 1 273 ? 12.270 -5.796 7.882 1.00 97.88 273 THR A N 1
ATOM 2202 C CA . THR A 1 273 ? 12.044 -4.635 8.750 1.00 97.88 273 THR A CA 1
ATOM 2203 C C . THR A 1 273 ? 10.551 -4.340 8.868 1.00 97.88 273 THR A C 1
ATOM 2205 O O . THR A 1 273 ? 10.047 -4.174 9.977 1.00 97.88 273 THR A O 1
ATOM 2208 N N . MET A 1 274 ? 9.821 -4.293 7.746 1.00 98.25 274 MET A N 1
ATOM 2209 C CA . MET A 1 274 ? 8.372 -4.056 7.764 1.00 98.25 274 MET A CA 1
ATOM 2210 C C . MET A 1 274 ? 7.645 -5.109 8.606 1.00 98.25 274 MET A C 1
ATOM 2212 O O . MET A 1 274 ? 6.770 -4.772 9.399 1.00 98.25 274 MET A O 1
ATOM 2216 N N . GLU A 1 275 ? 8.018 -6.375 8.443 1.00 98.00 275 GLU A N 1
ATOM 2217 C CA . GLU A 1 275 ? 7.475 -7.506 9.186 1.00 98.00 275 GLU A CA 1
ATOM 2218 C C . GLU A 1 275 ? 7.760 -7.377 10.689 1.00 98.00 275 GLU A C 1
ATOM 2220 O O . GLU A 1 275 ? 6.843 -7.495 11.503 1.00 98.00 275 GLU A O 1
ATOM 2225 N N . THR A 1 276 ? 8.994 -7.031 11.060 1.00 98.31 276 THR A N 1
ATOM 2226 C CA . THR A 1 276 ? 9.379 -6.762 12.455 1.00 98.31 276 THR A CA 1
ATOM 2227 C C . THR A 1 276 ? 8.533 -5.641 13.064 1.00 98.31 276 THR A C 1
ATOM 2229 O O . THR A 1 276 ? 8.041 -5.769 14.187 1.00 98.31 276 THR A O 1
ATOM 2232 N N . GLU A 1 277 ? 8.303 -4.558 12.320 1.00 98.31 277 GLU A N 1
ATOM 2233 C CA . GLU A 1 277 ? 7.461 -3.443 12.760 1.00 98.31 277 GLU A CA 1
ATOM 2234 C C . GLU A 1 277 ? 5.989 -3.845 12.919 1.00 98.31 277 GLU A C 1
ATOM 2236 O O . GLU A 1 277 ? 5.334 -3.407 13.869 1.00 98.31 277 GLU A O 1
ATOM 2241 N N . ILE A 1 278 ? 5.475 -4.712 12.040 1.00 98.38 278 ILE A N 1
ATOM 2242 C CA . ILE A 1 278 ? 4.124 -5.275 12.148 1.00 98.38 278 ILE A CA 1
ATOM 2243 C C . ILE A 1 278 ? 3.999 -6.129 13.413 1.00 98.38 278 ILE A C 1
ATOM 2245 O O . ILE A 1 278 ? 3.067 -5.920 14.189 1.00 98.38 278 ILE A O 1
ATOM 2249 N N . PHE A 1 279 ? 4.926 -7.059 13.659 1.00 97.50 279 PHE A N 1
ATOM 2250 C CA . PHE A 1 279 ? 4.883 -7.912 14.851 1.00 97.50 279 PHE A CA 1
ATOM 2251 C C . PHE A 1 279 ? 5.072 -7.114 16.143 1.00 97.50 279 PHE A C 1
ATOM 2253 O O . PHE A 1 279 ? 4.354 -7.351 17.113 1.00 97.50 279 PHE A O 1
ATOM 2260 N N . SER A 1 280 ? 5.975 -6.128 16.149 1.00 97.75 280 SER A N 1
ATOM 2261 C CA . SER A 1 280 ? 6.151 -5.203 17.274 1.00 97.75 280 SER A CA 1
ATOM 2262 C C . SER A 1 280 ? 4.870 -4.421 17.565 1.00 97.75 280 SER A C 1
ATOM 2264 O O . SER A 1 280 ? 4.494 -4.258 18.724 1.00 97.75 280 SER A O 1
ATOM 2266 N N . PHE A 1 281 ? 4.182 -3.954 16.522 1.00 97.94 281 PHE A N 1
ATOM 2267 C CA . PHE A 1 281 ? 2.900 -3.280 16.663 1.00 97.94 281 PHE A CA 1
ATOM 2268 C C . PHE A 1 281 ? 1.818 -4.221 17.204 1.00 97.94 281 PHE A C 1
ATOM 2270 O O . PHE A 1 281 ? 1.158 -3.866 18.176 1.00 97.94 281 PHE A O 1
ATOM 2277 N N . ILE A 1 282 ? 1.659 -5.420 16.633 1.00 96.75 282 ILE A N 1
ATOM 2278 C CA . ILE A 1 282 ? 0.659 -6.395 17.094 1.00 96.75 282 ILE A CA 1
ATOM 2279 C C . ILE A 1 282 ? 0.903 -6.764 18.561 1.00 96.75 282 ILE A C 1
ATOM 2281 O O . ILE A 1 282 ? -0.033 -6.737 19.350 1.00 96.75 282 ILE A O 1
ATOM 2285 N N . GLY A 1 283 ? 2.156 -7.022 18.948 1.00 96.06 283 GLY A N 1
ATOM 2286 C CA . GLY A 1 283 ? 2.531 -7.333 20.331 1.00 96.06 283 GLY A CA 1
ATOM 2287 C C . GLY A 1 283 ? 2.380 -6.169 21.318 1.00 96.06 283 GLY A C 1
ATOM 2288 O O . GLY A 1 283 ? 2.491 -6.386 22.518 1.00 96.06 283 GLY A O 1
ATOM 2289 N N . SER A 1 284 ? 2.140 -4.945 20.832 1.00 95.06 284 SER A N 1
ATOM 2290 C CA . SER A 1 284 ? 1.817 -3.773 21.661 1.00 95.06 284 SER A CA 1
ATOM 2291 C C . SER A 1 284 ? 0.313 -3.568 21.878 1.00 95.06 284 SER A C 1
ATOM 2293 O O . SER A 1 284 ? -0.078 -2.633 22.575 1.00 95.06 284 SER A O 1
ATOM 2295 N N . ILE A 1 285 ? -0.527 -4.394 21.246 1.00 93.75 285 ILE A N 1
ATOM 2296 C CA . ILE A 1 285 ? -1.979 -4.376 21.410 1.00 93.75 285 ILE A CA 1
ATOM 2297 C C . ILE A 1 285 ? -2.326 -5.394 22.495 1.00 93.75 285 ILE A C 1
ATOM 2299 O O . ILE A 1 285 ? -2.219 -6.594 22.244 1.00 93.75 285 ILE A O 1
ATOM 2303 N N . ASP A 1 286 ? -2.726 -4.894 23.664 1.00 69.81 286 ASP A N 1
ATOM 2304 C CA . ASP A 1 286 ? -3.224 -5.697 24.791 1.00 69.81 286 ASP A CA 1
ATOM 2305 C C . ASP A 1 286 ? -4.441 -6.571 24.420 1.00 69.81 286 ASP A C 1
ATOM 2307 O O . ASP A 1 286 ? -5.362 -6.077 23.716 1.00 69.81 286 ASP A O 1
#

Foldseek 3Di:
DALVVVLVVVLCVVVVLLPPPVQQADEEEEAALRQLSVLVNCLPDPDDRRRYAYYAYELHALDFLDPCLCCLLVCCVPFQWPDDDDPPDPPDDPTHTSNNSNRSCVSRVCCLPPSRAAAHQYEYEHECLENTHHPLSVLSSQLRHNYPHYAYEYWYFDDPPPPPSCVSVVVCPDPNNVRYHYDYPVVNPDDPQEGAAYSQAQQAALPDCQQHPPHQDWAQCVPVPDPPCPLVVCLNPDDPPQHHEYAPDPVVCVVCPPRHRYTYHNHDPCNVVVVVVVVVSVVVRD

Sequence (286 aa):
MTYKQWLATTRYGIRSFDEIDEVDSLYVMTFSTGAPLLINHIADLKSPEKKLKGAVMISAAIKAKNRLAFLAPAAQYFVPWSTVFPEEDAVRYETFSTHAAAEFYKLTKNLLDKKYRFKLPLFIAISADDDTVSAEAALKYFCSAETDTKRMVWYQHADTNKKEKLAYFDEGKGACKQNIFVREAEEIGLPDYYKSFAHTALSVPPSDPHYGVNGAYKQCKHYFEDKDFKEFEECKRAVLPSFVVGETTDSFKERYGGIKSIRRGVYNPDYETMETEIFSFIGSID

Radius of gyration: 19.31 Å; chains: 1; bounding box: 48×41×55 Å